Protein AF-A0A1X3D1B8-F1 (afdb_monomer_lite)

Secondary structure (DSSP, 8-state):
---HHHHHHHHHHHHHTT-HHHHHHHHHHHHHHHHHTT-----STHHHHHHHHHHHHHHHHHHHHHHHHHHHHHHHHHHHTT--TTSHHHHTHHHHHHHTT--HHHHHHHHTS-GGGS-HHHHHHHHHHHHHSPPP-TT--EEEEEEGGGHHHHHTTS---EEEEEEEHHHHGGGTT--HHHHHHHHT---TT-HHHHHHHTT--EEEEEEE-BTT-SSTTSEE--B-GGGT------TTB-SBSBB--SSS---B-EEEEEEEEPBPTT-EEEEEETTEEEEEEEEETTTTEEEEPP-

Foldseek 3Di:
DDDLVVLVVQLVVCVVVVVVVSNVVSVVVNVVVVVVVPPDDDDDPVNVVVVVVVVVVVLVVLLVVQLVQQCVVLVVVCVVLVAACPACSNVPVSVLCSVLVHHPVRVLVLLQAAPVRDDLSSLVSLLSSLVSGDDDDQPFKKKDWFAPVCVVCQAVQVDLFDFFKIFTCSQCVSVQQDWLVQVCQAQVQPDDPRSSVVCVVVVFGKTKMWIAGFPPPVPPPQKDQQAPVSSPDPHPDDPLDSNSQHGNHNDSGTTGMMGGDDPGTGGDFQTFMWMHGPSDTDTFWTRDPVVSGTHGDDD

Radius of gyration: 23.68 Å; chains: 1; bounding box: 51×42×75 Å

pLDDT: mean 84.14, std 19.72, range [32.22, 98.62]

Organism: NCBI:txid194197

Structure (mmCIF, N/CA/C/O backbone):
data_AF-A0A1X3D1B8-F1
#
_entry.id   AF-A0A1X3D1B8-F1
#
loop_
_atom_site.group_PDB
_atom_site.id
_atom_site.type_symbol
_atom_site.label_atom_id
_atom_site.label_alt_id
_atom_site.label_comp_id
_atom_site.label_asym_id
_atom_site.label_entity_id
_atom_site.label_seq_id
_atom_site.pdbx_PDB_ins_code
_atom_site.Cartn_x
_atom_site.Cartn_y
_atom_site.Cartn_z
_atom_site.occupancy
_atom_site.B_iso_or_equiv
_atom_site.auth_seq_id
_atom_site.auth_comp_id
_atom_site.auth_asym_id
_atom_site.auth_atom_id
_atom_site.pdbx_PDB_model_num
ATOM 1 N N . MET A 1 1 ? 5.427 5.813 50.050 1.00 37.94 1 MET A N 1
ATOM 2 C CA . MET A 1 1 ? 4.300 5.753 49.098 1.00 37.94 1 MET A CA 1
ATOM 3 C C . MET A 1 1 ? 4.350 7.035 48.289 1.00 37.94 1 MET A C 1
ATOM 5 O O . MET A 1 1 ? 4.126 8.090 48.865 1.00 37.94 1 MET A O 1
ATOM 9 N N . GLY A 1 2 ? 4.802 6.956 47.034 1.00 47.59 2 GLY A N 1
ATOM 10 C CA . GLY A 1 2 ? 4.894 8.119 46.144 1.00 47.59 2 GLY A CA 1
ATOM 11 C C . GLY A 1 2 ? 3.505 8.615 45.748 1.00 47.59 2 GLY A C 1
ATOM 12 O O . GLY A 1 2 ? 2.554 7.834 45.715 1.00 47.59 2 GLY A O 1
ATOM 13 N N . ASN A 1 3 ? 3.379 9.915 45.501 1.00 53.34 3 ASN A N 1
ATOM 14 C CA . ASN A 1 3 ? 2.130 10.541 45.087 1.00 53.34 3 ASN A CA 1
ATOM 15 C C . ASN A 1 3 ? 1.747 10.041 43.680 1.00 53.34 3 ASN A C 1
ATOM 17 O O . ASN A 1 3 ? 2.567 10.089 42.767 1.00 53.34 3 ASN A O 1
ATOM 21 N N . ALA A 1 4 ? 0.504 9.583 43.484 1.00 50.25 4 ALA A N 1
ATOM 22 C CA . ALA A 1 4 ? 0.006 9.077 42.198 1.00 50.25 4 ALA A CA 1
ATOM 23 C C . ALA A 1 4 ? 0.210 10.070 41.036 1.00 50.25 4 ALA A C 1
ATOM 25 O O . ALA A 1 4 ? 0.436 9.661 39.899 1.00 50.25 4 ALA A O 1
ATOM 26 N N . LYS A 1 5 ? 0.205 11.375 41.336 1.00 46.22 5 LYS A N 1
ATOM 27 C CA . LYS A 1 5 ? 0.467 12.438 40.363 1.00 46.22 5 LYS A CA 1
ATOM 28 C C . LYS A 1 5 ? 1.909 12.421 39.835 1.00 46.22 5 LYS A C 1
ATOM 30 O O . LYS A 1 5 ? 2.123 12.585 38.642 1.00 46.22 5 LYS A O 1
ATOM 35 N N . GLU A 1 6 ? 2.881 12.148 40.702 1.00 56.62 6 GLU A N 1
ATOM 36 C CA . GLU A 1 6 ? 4.301 12.067 40.327 1.00 56.62 6 GLU A CA 1
ATOM 37 C C . GLU A 1 6 ? 4.596 10.801 39.507 1.00 56.62 6 GLU A C 1
ATOM 39 O O . GLU A 1 6 ? 5.443 10.821 38.618 1.00 56.62 6 GLU A O 1
ATOM 44 N N . GLY A 1 7 ? 3.882 9.700 39.768 1.00 58.03 7 GLY A N 1
ATOM 45 C CA . GLY A 1 7 ? 3.967 8.481 38.955 1.00 58.03 7 GLY A CA 1
ATOM 46 C C . GLY A 1 7 ? 3.426 8.686 37.539 1.00 58.03 7 GLY A C 1
ATOM 47 O O . GLY A 1 7 ? 4.061 8.276 36.572 1.00 58.03 7 GLY A O 1
ATOM 48 N N . PHE A 1 8 ? 2.298 9.390 37.413 1.00 48.41 8 PHE A N 1
ATOM 49 C CA . PHE A 1 8 ? 1.699 9.721 36.121 1.00 48.41 8 PHE A CA 1
ATOM 50 C C . PHE A 1 8 ? 2.575 10.675 35.295 1.00 48.41 8 PHE A C 1
ATOM 52 O O . PHE A 1 8 ? 2.786 10.440 34.110 1.00 48.41 8 PHE A O 1
ATOM 59 N N . GLU A 1 9 ? 3.156 11.704 35.918 1.00 51.81 9 GLU A N 1
ATOM 60 C CA . GLU A 1 9 ? 4.090 12.618 35.242 1.00 51.81 9 GLU A CA 1
ATOM 61 C C . GLU A 1 9 ? 5.368 11.892 34.775 1.00 51.81 9 GLU A C 1
ATOM 63 O O . GLU A 1 9 ? 5.838 12.124 33.662 1.00 51.81 9 GLU A O 1
ATOM 68 N N . ARG A 1 10 ? 5.900 10.951 35.570 1.00 59.09 10 ARG A N 1
ATOM 69 C CA . ARG A 1 10 ? 7.066 10.126 35.186 1.00 59.09 10 ARG A CA 1
ATOM 70 C C . ARG A 1 10 ? 6.751 9.133 34.070 1.00 59.09 10 ARG A C 1
ATOM 72 O O . ARG A 1 10 ? 7.617 8.885 33.233 1.00 59.09 10 ARG A O 1
ATOM 79 N N . TRP A 1 11 ? 5.536 8.589 34.056 1.00 57.84 11 TRP A N 1
ATOM 80 C CA . TRP A 1 11 ? 5.041 7.737 32.979 1.00 57.84 11 TRP A CA 1
ATOM 81 C C . TRP A 1 11 ? 4.890 8.522 31.673 1.00 57.84 11 TRP A C 1
ATOM 83 O O . TRP A 1 11 ? 5.430 8.110 30.652 1.00 57.84 11 TRP A O 1
ATOM 93 N N . HIS A 1 12 ? 4.252 9.695 31.722 1.00 45.09 12 HIS A N 1
ATOM 94 C CA . HIS A 1 12 ? 4.063 10.559 30.554 1.00 45.09 12 HIS A CA 1
ATOM 95 C C . HIS A 1 12 ? 5.405 10.997 29.950 1.00 45.09 12 HIS A C 1
ATOM 97 O O . HIS A 1 12 ? 5.591 10.939 28.741 1.00 45.09 12 HIS A O 1
ATOM 103 N N . GLN A 1 13 ? 6.386 11.335 30.794 1.00 54.47 13 GLN A N 1
ATOM 104 C CA . GLN A 1 13 ? 7.751 11.637 30.350 1.00 54.47 13 GLN A CA 1
ATOM 105 C C . GLN A 1 13 ? 8.462 10.433 29.718 1.00 54.47 13 GLN A C 1
ATOM 107 O O . GLN A 1 13 ? 9.274 10.612 28.816 1.00 54.47 13 GLN A O 1
ATOM 112 N N . ALA A 1 14 ? 8.196 9.210 30.186 1.00 52.78 14 ALA A N 1
ATOM 113 C CA . ALA A 1 14 ? 8.765 8.004 29.587 1.00 52.78 14 ALA A CA 1
ATOM 114 C C . ALA A 1 14 ? 8.156 7.720 28.204 1.00 52.78 14 ALA A C 1
ATOM 116 O O . ALA A 1 14 ? 8.884 7.345 27.288 1.00 52.78 14 ALA A O 1
ATOM 117 N N . VAL A 1 15 ? 6.853 7.971 28.039 1.00 43.53 15 VAL A N 1
ATOM 118 C CA . VAL A 1 15 ? 6.156 7.885 26.747 1.00 43.53 15 VAL A CA 1
ATOM 119 C C . VAL A 1 15 ? 6.667 8.955 25.775 1.00 43.53 15 VAL A C 1
ATOM 121 O O . VAL A 1 15 ? 7.044 8.619 24.657 1.00 43.53 15 VAL A O 1
ATOM 124 N N . GLU A 1 16 ? 6.781 10.215 26.206 1.00 42.41 16 GLU A N 1
ATOM 125 C CA . GLU A 1 16 ? 7.329 11.312 25.384 1.00 42.41 16 GLU A CA 1
ATOM 126 C C . GLU A 1 16 ? 8.791 11.086 24.975 1.00 42.41 16 GLU A C 1
ATOM 128 O O . GLU A 1 16 ? 9.217 11.527 23.909 1.00 42.41 16 GLU A O 1
ATOM 133 N N . ALA A 1 17 ? 9.562 10.381 25.804 1.00 53.97 17 ALA A N 1
ATOM 134 C CA . ALA A 1 17 ? 10.946 10.024 25.514 1.00 53.97 17 ALA A CA 1
ATOM 135 C C . ALA A 1 17 ? 11.095 8.740 24.673 1.00 53.97 17 ALA A C 1
ATOM 137 O O . ALA A 1 17 ? 12.222 8.370 24.345 1.00 53.97 17 ALA A O 1
ATOM 138 N N . GLY A 1 18 ? 10.000 8.041 24.347 1.00 38.34 18 GLY A N 1
ATOM 139 C CA . GLY A 1 18 ? 10.033 6.764 23.625 1.00 38.34 18 GLY A CA 1
ATOM 140 C C . GLY A 1 18 ? 10.629 5.595 24.424 1.00 38.34 18 GLY A C 1
ATOM 141 O O . GLY A 1 18 ? 10.976 4.565 23.847 1.00 38.34 18 GLY A O 1
ATOM 142 N N . ASP A 1 19 ? 10.757 5.724 25.747 1.00 52.62 19 ASP A N 1
ATOM 143 C CA . ASP A 1 19 ? 11.300 4.686 26.630 1.00 52.62 19 ASP A CA 1
ATOM 144 C C . ASP A 1 19 ? 10.178 3.757 27.119 1.00 52.62 19 ASP A C 1
ATOM 146 O O . ASP A 1 19 ? 9.632 3.882 28.221 1.00 52.62 19 ASP A O 1
ATOM 150 N N . LEU A 1 20 ? 9.818 2.812 26.248 1.00 46.56 20 LEU A N 1
ATOM 151 C CA . LEU A 1 20 ? 8.690 1.897 26.441 1.00 46.56 20 LEU A CA 1
ATOM 152 C C . LEU A 1 20 ? 8.855 0.985 27.668 1.00 46.56 20 LEU A C 1
ATOM 154 O O . LEU A 1 20 ? 7.872 0.688 28.345 1.00 46.56 20 LEU A O 1
ATOM 158 N N . ASN A 1 21 ? 10.082 0.577 28.006 1.00 50.78 21 ASN A N 1
ATOM 159 C CA . ASN A 1 21 ? 10.331 -0.276 29.174 1.00 50.78 21 ASN A CA 1
ATOM 160 C C . ASN A 1 21 ? 10.062 0.483 30.474 1.00 50.78 21 ASN A C 1
ATOM 162 O O . ASN A 1 21 ? 9.402 -0.032 31.380 1.00 50.78 21 ASN A O 1
ATOM 166 N N . ARG A 1 22 ? 10.502 1.742 30.538 1.00 58.09 22 ARG A N 1
ATOM 167 C CA . ARG A 1 22 ? 10.233 2.614 31.678 1.00 58.09 22 ARG A CA 1
ATOM 168 C C . ARG A 1 22 ? 8.753 2.978 31.777 1.00 58.09 22 ARG A C 1
ATOM 170 O O . ARG A 1 22 ? 8.208 2.976 32.876 1.00 58.09 22 ARG A O 1
ATOM 177 N N . ALA A 1 23 ? 8.073 3.211 30.655 1.00 53.75 23 ALA A N 1
ATOM 178 C CA . ALA A 1 23 ? 6.626 3.429 30.649 1.00 53.75 23 ALA A CA 1
ATOM 179 C C . ALA A 1 23 ? 5.861 2.214 31.219 1.00 53.75 23 ALA A C 1
ATOM 181 O O . ALA A 1 23 ? 4.906 2.368 31.980 1.00 53.75 23 ALA A O 1
ATOM 182 N N . VAL A 1 24 ? 6.307 0.990 30.926 1.00 47.44 24 VAL A N 1
ATOM 183 C CA . VAL A 1 24 ? 5.710 -0.229 31.495 1.00 47.44 24 VAL A CA 1
ATOM 184 C C . VAL A 1 24 ? 5.971 -0.346 33.002 1.00 47.44 24 VAL A C 1
ATOM 186 O O . VAL A 1 24 ? 5.074 -0.740 33.748 1.00 47.44 24 VAL A O 1
ATOM 189 N N . GLU A 1 25 ? 7.168 -0.001 33.480 1.00 59.66 25 GLU A N 1
ATOM 190 C CA . GLU A 1 25 ? 7.508 -0.078 34.908 1.00 59.66 25 GLU A CA 1
ATOM 191 C C . GLU A 1 25 ? 6.801 0.981 35.758 1.00 59.66 25 GLU A C 1
ATOM 193 O O . GLU A 1 25 ? 6.223 0.644 36.792 1.00 59.66 25 GLU A O 1
ATOM 198 N N . GLU A 1 26 ? 6.781 2.237 35.313 1.00 61.00 26 GLU A N 1
ATOM 199 C CA . GLU A 1 26 ? 6.149 3.349 36.042 1.00 61.00 26 GLU A CA 1
ATOM 200 C C . GLU A 1 26 ? 4.615 3.221 36.085 1.00 61.00 26 GLU A C 1
ATOM 202 O O . GLU A 1 26 ? 3.965 3.776 36.972 1.00 61.00 26 GLU A O 1
ATOM 207 N N . GLY A 1 27 ? 4.029 2.442 35.168 1.00 52.16 27 GLY A N 1
ATOM 208 C CA . GLY A 1 27 ? 2.598 2.133 35.138 1.00 52.16 27 GLY A CA 1
ATOM 209 C C . GLY A 1 27 ? 2.141 1.058 36.138 1.00 52.16 27 GLY A C 1
ATOM 210 O O . GLY A 1 27 ? 0.952 1.006 36.459 1.00 52.16 27 GLY A O 1
ATOM 211 N N . LYS A 1 28 ? 3.043 0.212 36.667 1.00 48.16 28 LYS A N 1
ATOM 212 C CA . LYS A 1 28 ? 2.691 -0.890 37.595 1.00 48.16 28 LYS A CA 1
ATOM 213 C C . LYS A 1 28 ? 2.196 -0.408 38.975 1.00 48.16 28 LYS A C 1
ATOM 215 O O . LYS A 1 28 ? 1.130 -0.855 39.394 1.00 48.16 28 LYS A O 1
ATOM 220 N N . PRO A 1 29 ? 2.865 0.534 39.675 1.00 48.00 29 PRO A N 1
ATOM 221 C CA . PRO A 1 29 ? 2.445 0.967 41.014 1.00 48.00 29 PRO A CA 1
ATOM 222 C C . PRO A 1 29 ? 1.114 1.733 41.032 1.00 48.00 29 PRO A C 1
ATOM 224 O O . PRO A 1 29 ? 0.397 1.713 42.033 1.00 48.00 29 PRO A O 1
ATOM 227 N N . ALA A 1 30 ? 0.767 2.413 39.934 1.00 45.56 30 ALA A N 1
ATOM 228 C CA . ALA A 1 3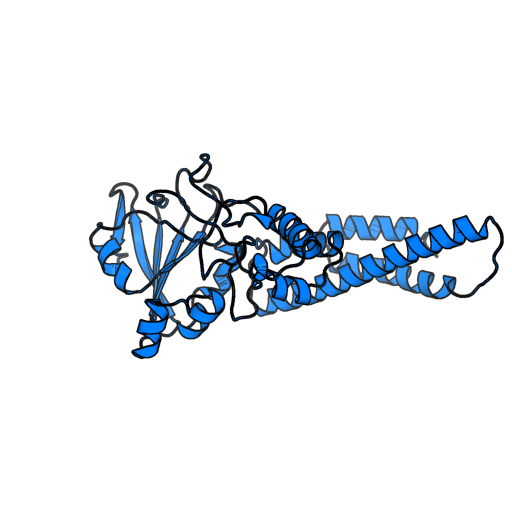0 ? -0.510 3.113 39.796 1.00 45.56 30 ALA A CA 1
ATOM 229 C C . ALA A 1 30 ? -1.701 2.135 39.732 1.00 45.56 30 ALA A C 1
ATOM 231 O O . ALA A 1 30 ? -2.771 2.433 40.267 1.00 45.56 30 ALA A O 1
ATOM 232 N N . ALA A 1 31 ? -1.503 0.950 39.144 1.00 42.44 31 ALA A N 1
ATOM 233 C CA . ALA A 1 31 ? -2.513 -0.104 39.067 1.00 42.44 31 ALA A CA 1
ATOM 234 C C . ALA A 1 31 ? -2.803 -0.743 40.441 1.00 42.44 31 ALA A C 1
ATOM 236 O O . ALA A 1 31 ? -3.966 -0.964 40.785 1.00 42.44 31 ALA A O 1
ATOM 237 N N . ASP A 1 32 ? -1.771 -0.951 41.266 1.00 38.00 32 ASP A N 1
ATOM 238 C CA . ASP A 1 32 ? -1.910 -1.558 42.600 1.00 38.00 32 ASP A CA 1
ATOM 239 C C . ASP A 1 32 ? -2.672 -0.653 43.584 1.00 38.00 32 ASP A C 1
ATOM 241 O O . ASP A 1 32 ? -3.503 -1.116 44.370 1.00 38.00 32 ASP A O 1
ATOM 245 N N . ILE A 1 33 ? -2.445 0.664 43.517 1.00 34.50 33 ILE A N 1
ATOM 246 C CA . ILE A 1 33 ? -3.161 1.650 44.344 1.00 34.50 33 ILE A CA 1
ATOM 247 C C . ILE A 1 33 ? -4.639 1.749 43.920 1.00 34.50 33 ILE A C 1
ATOM 249 O O . ILE A 1 33 ? -5.522 1.914 44.766 1.00 34.50 33 ILE A O 1
ATOM 253 N N . ALA A 1 34 ? -4.932 1.597 42.625 1.00 37.22 34 ALA A N 1
ATOM 254 C CA . ALA A 1 34 ? -6.288 1.655 42.080 1.00 37.22 34 ALA A CA 1
ATOM 255 C C . ALA A 1 34 ? -7.158 0.443 42.466 1.00 37.22 34 ALA A C 1
ATOM 257 O O . ALA A 1 34 ? -8.374 0.598 42.630 1.00 37.22 34 ALA A O 1
ATOM 258 N N . ALA A 1 35 ? -6.552 -0.733 42.664 1.00 33.84 35 ALA A N 1
ATOM 259 C CA . ALA A 1 35 ? -7.239 -1.933 43.144 1.00 33.84 35 ALA A CA 1
ATOM 260 C C . ALA A 1 35 ? -7.733 -1.789 44.598 1.00 33.84 35 ALA A C 1
ATOM 262 O O . ALA A 1 35 ? -8.810 -2.277 44.941 1.00 33.84 35 ALA A O 1
ATOM 263 N N . ALA A 1 36 ? -6.995 -1.062 45.445 1.00 33.50 36 ALA A N 1
ATOM 264 C CA . ALA A 1 36 ? -7.342 -0.865 46.855 1.00 33.50 36 ALA A CA 1
ATOM 265 C C . ALA A 1 36 ? -8.502 0.129 47.084 1.00 33.50 36 ALA A C 1
ATOM 267 O O . ALA A 1 36 ? -9.179 0.063 48.109 1.00 33.50 36 ALA A O 1
ATOM 268 N N . ALA A 1 37 ? -8.761 1.041 46.140 1.00 32.94 37 ALA A N 1
ATOM 269 C CA . ALA A 1 37 ? -9.749 2.115 46.295 1.00 32.94 37 ALA A CA 1
ATOM 270 C C . ALA A 1 37 ? -11.206 1.705 45.979 1.00 32.94 37 ALA A C 1
ATOM 272 O O . ALA A 1 37 ? -12.133 2.448 46.290 1.00 32.94 37 ALA A O 1
ATOM 273 N N . LEU A 1 38 ? -11.430 0.526 45.386 1.00 40.25 38 LEU A N 1
ATOM 274 C CA . LEU A 1 38 ? -12.751 0.046 44.945 1.00 40.25 38 LEU A CA 1
ATOM 275 C C . LEU A 1 38 ? -13.649 -0.508 46.076 1.00 40.25 38 LEU A C 1
ATOM 277 O O . LEU A 1 38 ? -14.788 -0.897 45.824 1.00 40.25 38 LEU A O 1
ATOM 281 N N . GLY A 1 39 ? -13.172 -0.545 47.324 1.00 33.19 39 GLY A N 1
ATOM 282 C CA . GLY A 1 39 ? -13.911 -1.087 48.469 1.00 33.19 39 GLY A CA 1
ATOM 283 C C . GLY A 1 39 ? -14.518 -0.019 49.385 1.00 33.19 39 GLY A C 1
ATOM 284 O O . GLY A 1 39 ? -13.979 0.224 50.460 1.00 33.19 39 GLY A O 1
ATOM 285 N N . GLY A 1 40 ? -15.651 0.593 49.024 1.00 32.22 40 GLY A N 1
ATOM 286 C CA . GLY A 1 40 ? -16.396 1.431 49.979 1.00 32.22 40 GLY A CA 1
ATOM 287 C C . GLY A 1 40 ? -17.592 2.187 49.396 1.00 32.22 40 GLY A C 1
ATOM 288 O O . GLY A 1 40 ? -17.424 3.133 48.637 1.00 32.22 40 GLY A O 1
ATOM 289 N N . ALA A 1 41 ? -18.809 1.792 49.781 1.00 40.25 41 ALA A N 1
ATOM 290 C CA . ALA A 1 41 ? -20.075 2.354 49.299 1.00 40.25 41 ALA A CA 1
ATOM 291 C C . ALA A 1 41 ? -20.680 3.424 50.239 1.00 40.25 41 ALA A C 1
ATOM 293 O O . ALA A 1 41 ? -20.620 3.282 51.459 1.00 40.25 41 ALA A O 1
ATOM 294 N N . GLY A 1 42 ? -21.363 4.434 49.669 1.00 32.38 42 GLY A N 1
ATOM 295 C CA . GLY A 1 42 ? -22.302 5.327 50.378 1.00 32.38 42 GLY A CA 1
ATOM 296 C C . GLY A 1 42 ? -22.732 6.575 49.575 1.00 32.38 42 GLY A C 1
ATOM 297 O O . GLY A 1 42 ? -21.900 7.410 49.241 1.00 32.38 42 GLY A O 1
ATOM 298 N N . LEU A 1 43 ? -24.032 6.722 49.268 1.00 41.16 43 LEU A N 1
ATOM 299 C CA . LEU A 1 43 ? -24.626 7.731 48.358 1.00 41.16 43 LEU A CA 1
ATOM 300 C C . LEU A 1 43 ? -25.505 8.785 49.079 1.00 41.16 43 LEU A C 1
ATOM 302 O O . LEU A 1 43 ? -26.391 8.403 49.835 1.00 41.16 43 LEU A O 1
ATOM 306 N N . ALA A 1 44 ? -25.356 10.082 48.741 1.00 38.94 44 ALA A N 1
ATOM 307 C CA . ALA A 1 44 ? -26.404 11.140 48.734 1.00 38.94 44 ALA A CA 1
ATOM 308 C C . ALA A 1 44 ? -25.854 12.459 48.138 1.00 38.94 44 ALA A C 1
ATOM 310 O O . ALA A 1 44 ? -24.738 12.807 48.495 1.00 38.94 44 ALA A O 1
ATOM 311 N N . LYS A 1 45 ? -26.598 13.171 47.254 1.00 39.97 45 LYS A N 1
ATOM 312 C CA . LYS A 1 45 ? -26.311 14.438 46.491 1.00 39.97 45 LYS A CA 1
ATOM 313 C C . LYS A 1 45 ? -24.853 14.751 46.077 1.00 39.97 45 LYS A C 1
ATOM 315 O O . LYS A 1 45 ? -24.610 14.897 44.884 1.00 39.97 45 LYS A O 1
ATOM 320 N N . GLY A 1 46 ? -23.885 14.747 46.990 1.00 39.34 46 GLY A N 1
ATOM 321 C CA . GLY A 1 46 ? -22.481 14.446 46.673 1.00 39.34 46 GLY A CA 1
ATOM 322 C C . GLY A 1 46 ? -22.299 13.068 46.014 1.00 39.34 46 GLY A C 1
ATOM 323 O O . GLY A 1 46 ? -21.379 12.882 45.238 1.00 39.34 46 GLY A O 1
ATOM 324 N N . GLY A 1 47 ? -23.239 12.139 46.205 1.00 33.12 47 GLY A N 1
ATOM 325 C CA . GLY A 1 47 ? -23.344 10.873 45.476 1.00 33.12 47 GLY A CA 1
ATOM 326 C C . GLY A 1 47 ? -23.563 11.022 43.966 1.00 33.12 47 GLY A C 1
ATOM 327 O O . GLY A 1 47 ? -23.132 10.148 43.232 1.00 33.12 47 GLY A O 1
ATOM 328 N N . ILE A 1 48 ? -24.157 12.126 43.483 1.00 35.78 48 ILE A N 1
ATOM 329 C CA . ILE A 1 48 ? -24.304 12.385 42.037 1.00 35.78 48 ILE A CA 1
ATOM 330 C C . ILE A 1 48 ? -22.969 12.869 41.452 1.00 35.78 48 ILE A C 1
ATOM 332 O O . ILE A 1 48 ? -22.540 12.358 40.420 1.00 35.78 48 ILE A O 1
ATOM 336 N N . SER A 1 49 ? -22.259 13.776 42.135 1.00 44.66 49 SER A N 1
ATOM 337 C CA . SER A 1 49 ? -20.910 14.195 41.725 1.00 44.66 49 SER A CA 1
ATOM 338 C C . SER A 1 49 ? -19.877 13.074 41.877 1.00 44.66 49 SER A C 1
ATOM 340 O O . SER A 1 49 ? -19.024 12.930 41.013 1.00 44.66 49 SER A O 1
ATOM 342 N N . LEU A 1 50 ? -19.984 12.243 42.922 1.00 39.50 50 LEU A N 1
ATOM 343 C CA . LEU A 1 50 ? -19.192 11.021 43.089 1.00 39.50 50 LEU A CA 1
ATOM 344 C C . LEU A 1 50 ? -19.550 9.978 42.029 1.00 39.50 50 LEU A C 1
ATOM 346 O O . LEU A 1 50 ? -18.644 9.378 41.484 1.00 39.50 50 LEU A O 1
ATOM 350 N N . SER A 1 51 ? -20.826 9.786 41.677 1.00 44.78 51 SER A N 1
ATOM 351 C CA . SER A 1 51 ? -21.212 8.851 40.609 1.00 44.78 51 SER A CA 1
ATOM 352 C C . SER A 1 51 ? -20.724 9.296 39.233 1.00 44.78 51 SER A C 1
ATOM 354 O O . SER A 1 51 ? -20.283 8.461 38.455 1.00 44.78 51 SER A O 1
ATOM 356 N N . ARG A 1 52 ? -20.733 10.608 38.952 1.00 47.88 52 ARG A N 1
ATOM 357 C CA . ARG A 1 52 ? -20.165 11.169 37.722 1.00 47.88 52 ARG A CA 1
ATOM 358 C C . ARG A 1 52 ? -18.647 11.009 37.706 1.00 47.88 52 ARG A C 1
ATOM 360 O O . ARG A 1 52 ? -18.120 10.516 36.723 1.00 47.88 52 ARG A O 1
ATOM 367 N N . LYS A 1 53 ? -17.975 11.326 38.814 1.00 52.72 53 LYS A N 1
ATOM 368 C CA . LYS A 1 53 ? -16.528 11.137 38.958 1.00 52.72 53 LYS A CA 1
ATOM 369 C C . LYS A 1 53 ? -16.121 9.663 38.843 1.00 52.72 53 LYS A C 1
ATOM 371 O O . LYS A 1 53 ? -15.172 9.354 38.145 1.00 52.72 53 LYS A O 1
ATOM 376 N N . MET A 1 54 ? -16.866 8.744 39.459 1.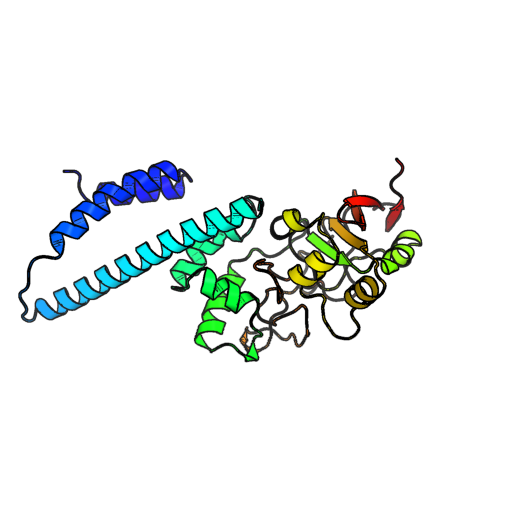00 53.66 54 MET A N 1
ATOM 377 C CA . MET A 1 54 ? -16.636 7.301 39.324 1.00 53.66 54 MET A CA 1
ATOM 378 C C . MET A 1 54 ? -16.889 6.810 37.894 1.00 53.66 54 MET A C 1
ATOM 380 O O . MET A 1 54 ? -16.182 5.925 37.429 1.00 53.66 54 MET A O 1
ATOM 384 N N . ALA A 1 55 ? -17.878 7.369 37.191 1.00 51.06 55 ALA A N 1
ATOM 385 C CA . ALA A 1 55 ? -18.123 7.051 35.786 1.00 51.06 55 ALA A CA 1
ATOM 386 C C . ALA A 1 55 ? -17.005 7.585 34.872 1.00 51.06 55 ALA A C 1
ATOM 388 O O . ALA A 1 55 ? -16.580 6.876 33.966 1.00 51.06 55 ALA A O 1
ATOM 389 N N . GLU A 1 56 ? -16.504 8.795 35.131 1.00 59.84 56 GLU A N 1
ATOM 390 C CA . GLU A 1 56 ? -15.347 9.379 34.440 1.00 59.84 56 GLU A CA 1
ATOM 391 C C . GLU A 1 56 ? -14.081 8.544 34.689 1.00 59.84 56 GLU A C 1
ATOM 393 O O . GLU A 1 56 ? -13.432 8.129 33.735 1.00 59.84 56 GLU A O 1
ATOM 398 N N . GLU A 1 57 ? -13.793 8.184 35.943 1.00 64.75 57 GLU A N 1
ATOM 399 C CA . GLU A 1 57 ? -12.663 7.319 36.309 1.00 64.75 57 GLU A CA 1
ATOM 400 C C . GLU A 1 57 ? -12.780 5.913 35.693 1.00 64.75 57 GLU A C 1
ATOM 402 O O . GLU A 1 57 ? -11.784 5.340 35.253 1.00 64.75 57 GLU A O 1
ATOM 407 N N . ALA A 1 58 ? -13.984 5.335 35.634 1.00 65.06 58 ALA A N 1
ATOM 408 C CA . ALA A 1 58 ? -14.210 4.046 34.982 1.00 65.06 58 ALA A CA 1
ATOM 409 C C . ALA A 1 58 ? -14.012 4.129 33.459 1.00 65.06 58 ALA A C 1
ATOM 411 O O . ALA A 1 58 ? -13.425 3.221 32.871 1.00 65.06 58 ALA A O 1
ATOM 412 N N . ALA A 1 59 ? -14.451 5.220 32.825 1.00 65.81 59 ALA A N 1
ATOM 413 C CA . ALA A 1 59 ? -14.227 5.460 31.403 1.00 65.81 59 ALA A CA 1
ATOM 414 C C . ALA A 1 59 ? -12.738 5.678 31.087 1.00 65.81 59 ALA A C 1
ATOM 416 O O . ALA A 1 59 ? -12.236 5.144 30.100 1.00 65.81 59 ALA A O 1
ATOM 417 N N . GLU A 1 60 ? -12.009 6.404 31.938 1.00 71.31 60 GLU A N 1
ATOM 418 C CA . GLU A 1 60 ? -10.554 6.559 31.822 1.00 71.31 60 GLU A CA 1
ATOM 419 C C . GLU A 1 60 ? -9.824 5.221 31.980 1.00 71.31 60 GLU A C 1
ATOM 421 O O . GLU A 1 60 ? -8.926 4.921 31.193 1.00 71.31 60 GLU A O 1
ATOM 426 N N . ARG A 1 61 ? -10.240 4.374 32.932 1.00 70.94 61 ARG A N 1
ATOM 427 C CA . ARG A 1 61 ? -9.689 3.017 33.094 1.00 70.94 61 ARG A CA 1
ATOM 428 C C . ARG A 1 61 ? -9.926 2.152 31.862 1.00 70.94 61 ARG A C 1
ATOM 430 O O . ARG A 1 61 ? -8.978 1.552 31.368 1.00 70.94 61 ARG A O 1
ATOM 437 N N . ALA A 1 62 ? -11.149 2.137 31.335 1.00 70.94 62 ALA A N 1
ATOM 438 C CA . ALA A 1 62 ? -11.481 1.371 30.135 1.00 70.94 62 ALA A CA 1
ATOM 439 C C . ALA A 1 62 ? -10.670 1.835 28.908 1.00 70.94 62 ALA A C 1
ATOM 441 O O . ALA A 1 62 ? -10.185 1.011 28.131 1.00 70.94 62 ALA A O 1
ATOM 442 N N . ARG A 1 63 ? -10.452 3.150 28.762 1.00 71.62 63 ARG A N 1
ATOM 443 C CA . ARG A 1 63 ? -9.584 3.709 27.712 1.00 71.62 63 ARG A CA 1
ATOM 444 C C . ARG A 1 63 ? -8.122 3.315 27.900 1.00 71.62 63 ARG A C 1
ATOM 446 O O . ARG A 1 63 ? -7.474 2.942 26.930 1.00 71.62 63 ARG A O 1
ATOM 453 N N . ALA A 1 64 ? -7.607 3.359 29.127 1.00 74.69 64 ALA A N 1
ATOM 454 C CA . ALA A 1 64 ? -6.232 2.960 29.423 1.00 74.69 64 ALA A CA 1
ATOM 455 C C . ALA A 1 64 ? -5.996 1.456 29.195 1.00 74.69 64 ALA A C 1
ATOM 457 O O . ALA A 1 64 ? -4.934 1.058 28.717 1.00 74.69 64 ALA A O 1
ATOM 458 N N . GLU A 1 65 ? -6.982 0.615 29.512 1.00 79.62 65 GLU A N 1
ATOM 459 C CA . GLU A 1 65 ? -6.952 -0.819 29.210 1.00 79.62 65 GLU A CA 1
ATOM 460 C C . GLU A 1 65 ? -6.986 -1.077 27.702 1.00 79.62 65 GLU A C 1
ATOM 462 O O . GLU A 1 65 ? -6.159 -1.839 27.205 1.00 79.62 65 GLU A O 1
ATOM 467 N N . THR A 1 66 ? -7.857 -0.375 26.972 1.00 76.38 66 THR A N 1
ATOM 468 C CA . THR A 1 66 ? -7.917 -0.424 25.502 1.00 76.38 66 THR A CA 1
ATOM 469 C C . THR A 1 66 ? -6.590 -0.005 24.871 1.00 76.38 66 THR A C 1
ATOM 471 O O . THR A 1 66 ? -6.063 -0.727 24.029 1.00 76.38 66 THR A O 1
ATOM 474 N N . TYR A 1 67 ? -5.998 1.105 25.323 1.00 78.06 67 TYR A N 1
ATOM 475 C CA . TYR A 1 67 ? -4.686 1.563 24.855 1.00 78.06 67 TYR A CA 1
ATOM 476 C C . TYR A 1 67 ? -3.606 0.505 25.078 1.00 78.06 67 TYR A C 1
ATOM 478 O O . TYR A 1 67 ? -2.839 0.203 24.168 1.00 78.06 67 TYR A O 1
ATOM 486 N N . ARG A 1 68 ? -3.566 -0.104 26.272 1.00 77.50 68 ARG A N 1
ATOM 487 C CA . ARG A 1 68 ? -2.586 -1.148 26.597 1.00 77.50 68 ARG A CA 1
ATOM 488 C C . ARG A 1 68 ? -2.755 -2.387 25.716 1.00 77.50 68 ARG A C 1
ATOM 490 O O . ARG A 1 68 ? -1.749 -2.892 25.230 1.00 77.50 68 ARG A O 1
ATOM 497 N N . SER A 1 69 ? -3.990 -2.857 25.525 1.00 85.88 69 SER A N 1
ATOM 498 C CA . SER A 1 69 ? -4.274 -4.011 24.662 1.00 85.88 69 SER A CA 1
ATOM 499 C C . SER A 1 69 ? -3.841 -3.725 23.228 1.00 85.88 69 SER A C 1
ATOM 501 O O . SER A 1 69 ? -3.024 -4.451 22.677 1.00 85.88 69 SER A O 1
ATOM 503 N N . ASN A 1 70 ? -4.277 -2.590 22.672 1.00 87.69 70 ASN A N 1
ATOM 504 C CA . ASN A 1 70 ? -3.921 -2.184 21.317 1.00 87.69 70 ASN A CA 1
ATOM 505 C C . ASN A 1 70 ? -2.405 -2.038 21.132 1.00 87.69 70 ASN A C 1
ATOM 507 O O . ASN A 1 70 ? -1.877 -2.477 20.117 1.00 87.69 70 ASN A O 1
ATOM 511 N N . LEU A 1 71 ? -1.686 -1.449 22.094 1.00 84.94 71 LEU A N 1
ATOM 512 C CA . LEU A 1 71 ? -0.224 -1.346 22.032 1.00 84.94 71 LEU A CA 1
ATOM 513 C C . LEU A 1 71 ? 0.456 -2.715 21.977 1.00 84.94 71 LEU A C 1
ATOM 515 O O . LEU A 1 71 ? 1.432 -2.883 21.244 1.00 84.94 71 LEU A O 1
ATOM 519 N N . GLN A 1 72 ? -0.034 -3.672 22.766 1.00 88.19 72 GLN A N 1
ATOM 520 C CA . GLN A 1 72 ? 0.494 -5.027 22.757 1.00 88.19 72 GLN A CA 1
ATOM 521 C C . GLN A 1 72 ? 0.232 -5.696 21.405 1.00 88.19 72 GLN A C 1
ATOM 523 O O . GLN A 1 72 ? 1.185 -6.146 20.771 1.00 88.19 72 GLN A O 1
ATOM 528 N N . ASP A 1 73 ? -1.018 -5.683 20.942 1.00 91.25 73 ASP A N 1
ATOM 529 C CA . ASP A 1 73 ? -1.429 -6.352 19.706 1.00 91.25 73 ASP A CA 1
ATOM 530 C C . ASP A 1 73 ? -0.732 -5.747 18.477 1.00 91.25 73 ASP A C 1
ATOM 532 O O . ASP A 1 73 ? -0.202 -6.473 17.638 1.00 91.25 73 ASP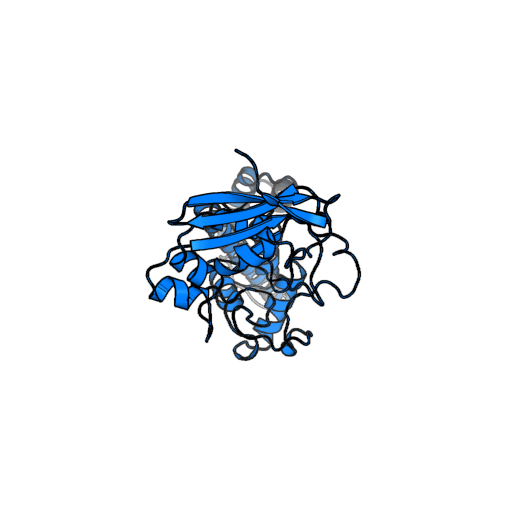 A O 1
ATOM 536 N N . ILE A 1 74 ? -0.646 -4.412 18.397 1.00 90.50 74 ILE A N 1
ATOM 537 C CA . ILE A 1 74 ? 0.090 -3.700 17.340 1.00 90.50 74 ILE A CA 1
ATOM 538 C C . ILE A 1 74 ? 1.579 -4.043 17.396 1.00 90.50 74 ILE A C 1
ATOM 540 O O . ILE A 1 74 ? 2.204 -4.273 16.360 1.00 90.50 74 ILE A O 1
ATOM 544 N N . GLY A 1 75 ? 2.163 -4.064 18.596 1.00 86.12 75 GLY A N 1
ATOM 545 C CA . GLY A 1 75 ? 3.577 -4.361 18.785 1.00 86.12 75 GLY A CA 1
ATOM 546 C C . GLY A 1 75 ? 3.937 -5.796 18.401 1.00 86.12 75 GLY A C 1
ATOM 547 O O . GLY A 1 75 ? 4.991 -6.018 17.813 1.00 86.12 75 GLY A O 1
ATOM 548 N N . GLU A 1 76 ? 3.091 -6.770 18.735 1.00 89.88 76 GLU A N 1
ATOM 549 C CA . GLU A 1 76 ? 3.247 -8.169 18.324 1.00 89.88 76 GLU A CA 1
ATOM 550 C C . GLU A 1 76 ? 3.065 -8.315 16.812 1.00 89.88 76 GLU A C 1
ATOM 552 O O . GLU A 1 76 ? 3.978 -8.782 16.133 1.00 89.88 76 GLU A O 1
ATOM 557 N N . TRP A 1 77 ? 1.957 -7.801 16.274 1.00 93.19 77 TRP A N 1
ATOM 558 C CA . TRP A 1 77 ? 1.652 -7.857 14.847 1.00 93.19 77 TRP A CA 1
ATOM 559 C C . TRP A 1 77 ? 2.749 -7.217 13.990 1.00 93.19 77 TRP A C 1
ATOM 561 O O . TRP A 1 77 ? 3.269 -7.841 13.068 1.00 93.19 77 TRP A O 1
ATOM 571 N N . GLY A 1 78 ? 3.167 -5.992 14.311 1.00 90.12 78 GLY A N 1
ATOM 572 C CA . GLY A 1 78 ? 4.186 -5.289 13.536 1.00 90.12 78 GLY A CA 1
ATOM 573 C C . GLY A 1 78 ? 5.553 -5.984 13.571 1.00 90.12 78 GLY A C 1
ATOM 574 O O . GLY A 1 78 ? 6.274 -5.964 12.569 1.00 90.12 78 GLY A O 1
ATOM 575 N N . ARG A 1 79 ? 5.924 -6.610 14.701 1.00 88.88 79 ARG A N 1
ATOM 576 C CA . ARG A 1 79 ? 7.176 -7.378 14.814 1.00 88.88 79 ARG A CA 1
ATOM 577 C C . ARG A 1 79 ? 7.131 -8.638 13.965 1.00 88.88 79 ARG A C 1
ATOM 579 O O . ARG A 1 79 ? 8.093 -8.896 13.248 1.00 88.88 79 ARG A O 1
ATOM 586 N N . ASP A 1 80 ? 6.022 -9.371 14.006 1.00 91.38 80 ASP A N 1
ATOM 587 C CA . ASP A 1 80 ? 5.827 -10.584 13.207 1.00 91.38 80 ASP A CA 1
ATOM 588 C C . ASP A 1 80 ? 5.909 -10.290 11.703 1.00 91.38 80 ASP A C 1
ATOM 590 O O . ASP A 1 80 ? 6.436 -11.090 10.929 1.00 91.38 80 ASP A O 1
ATOM 594 N N . LYS A 1 81 ? 5.446 -9.106 11.292 1.00 90.56 81 LYS A N 1
ATOM 595 C CA . LYS A 1 81 ? 5.527 -8.621 9.910 1.00 90.56 81 LYS A CA 1
ATOM 596 C C . LYS A 1 81 ? 6.884 -8.034 9.530 1.00 90.56 81 LYS A C 1
ATOM 598 O O . LYS A 1 81 ? 7.099 -7.785 8.351 1.00 90.56 81 LYS A O 1
ATOM 603 N N . ASN A 1 82 ? 7.798 -7.812 10.477 1.00 89.62 82 ASN A N 1
ATOM 604 C CA . ASN A 1 82 ? 9.034 -7.052 10.256 1.00 89.62 82 ASN A CA 1
ATOM 605 C C . ASN A 1 82 ? 8.763 -5.663 9.635 1.00 89.62 82 ASN A C 1
ATOM 607 O O . ASN A 1 82 ? 9.416 -5.241 8.678 1.00 89.62 82 ASN A O 1
ATOM 611 N N . LEU A 1 83 ? 7.749 -4.975 10.162 1.00 89.50 83 LEU A N 1
ATOM 612 C CA . LEU A 1 83 ? 7.310 -3.677 9.666 1.00 89.50 83 LEU A CA 1
ATOM 613 C C . LEU A 1 83 ? 8.348 -2.584 9.964 1.00 89.50 83 LEU A C 1
ATOM 615 O O . LEU A 1 83 ? 9.001 -2.601 11.012 1.00 89.50 83 LEU A O 1
ATOM 619 N N . ALA A 1 84 ? 8.478 -1.607 9.066 1.00 87.62 84 ALA A N 1
ATOM 620 C CA . ALA A 1 84 ? 9.397 -0.491 9.256 1.00 87.62 84 ALA A CA 1
ATOM 621 C C . ALA A 1 84 ? 8.951 0.404 10.434 1.00 87.62 84 ALA A C 1
ATOM 623 O O . ALA A 1 84 ? 7.753 0.682 10.553 1.00 87.62 84 ALA A O 1
ATOM 624 N N . PRO A 1 85 ? 9.872 0.910 11.279 1.00 87.69 85 PRO A N 1
ATOM 625 C CA . PRO A 1 85 ? 9.547 1.848 12.360 1.00 87.69 85 PRO A CA 1
ATOM 626 C C . PRO A 1 85 ? 8.805 3.112 11.896 1.00 87.69 85 PRO A C 1
ATOM 628 O O . PRO A 1 85 ? 8.064 3.719 12.667 1.00 87.69 85 PRO A O 1
ATOM 631 N N . GLU A 1 86 ? 8.994 3.514 10.641 1.00 86.56 86 GLU A N 1
ATOM 632 C CA . GLU A 1 86 ? 8.363 4.671 10.003 1.00 86.56 86 GLU A CA 1
ATOM 633 C C . GLU A 1 86 ? 6.921 4.400 9.539 1.00 86.56 86 GLU A C 1
ATOM 635 O O . GLU A 1 86 ? 6.216 5.329 9.128 1.00 86.56 86 GLU A O 1
ATOM 640 N N . SER A 1 87 ? 6.456 3.146 9.596 1.00 89.50 87 SER A N 1
ATOM 641 C CA . SER A 1 87 ? 5.080 2.805 9.237 1.00 89.50 87 SER A CA 1
ATOM 642 C C . SER A 1 87 ? 4.078 3.543 10.124 1.00 89.50 87 SER A C 1
ATOM 644 O O . SER A 1 87 ? 4.281 3.719 11.331 1.00 89.50 87 SER A O 1
ATOM 646 N N . PHE A 1 88 ? 2.942 3.940 9.540 1.00 90.00 88 PHE A N 1
ATOM 647 C CA . PHE A 1 88 ? 1.894 4.630 10.302 1.00 90.00 88 PHE A CA 1
ATOM 648 C C . PHE A 1 88 ? 1.362 3.768 11.459 1.00 90.00 88 PHE A C 1
ATOM 650 O O . PHE A 1 88 ? 0.910 4.311 12.471 1.00 90.00 88 PHE A O 1
ATOM 657 N N . VAL A 1 89 ? 1.437 2.439 11.315 1.00 90.44 89 VAL A N 1
ATOM 658 C CA . VAL A 1 89 ? 0.991 1.477 12.324 1.00 90.44 89 VAL A CA 1
ATOM 659 C C . VAL A 1 89 ? 1.734 1.690 13.640 1.00 90.44 89 VAL A C 1
ATOM 661 O O . VAL A 1 89 ? 1.104 1.688 14.689 1.00 90.44 89 VAL A O 1
ATOM 664 N N . TYR A 1 90 ? 3.042 1.951 13.610 1.00 84.19 90 TYR A N 1
ATOM 665 C CA . TYR A 1 90 ? 3.786 2.268 14.831 1.00 84.19 90 TYR A CA 1
ATOM 666 C C . TYR A 1 90 ? 3.649 3.730 15.245 1.00 84.19 90 TYR A C 1
ATOM 668 O O . TYR A 1 90 ? 3.577 4.028 16.433 1.00 84.19 90 TYR A O 1
ATOM 676 N N . GLN A 1 91 ? 3.613 4.645 14.276 1.00 84.06 91 GLN A N 1
ATOM 677 C CA . GLN A 1 91 ? 3.720 6.080 14.546 1.00 84.06 91 GLN A CA 1
ATOM 678 C C . GLN A 1 91 ? 2.420 6.722 15.049 1.00 84.06 91 GLN A C 1
ATOM 680 O O . GLN A 1 91 ? 2.473 7.730 15.750 1.00 84.06 91 GLN A O 1
ATOM 685 N N . LYS A 1 92 ? 1.254 6.214 14.626 1.00 88.88 92 LYS A N 1
ATOM 686 C CA . LYS A 1 92 ? -0.040 6.904 14.800 1.00 88.88 92 LYS A CA 1
ATOM 687 C C . LYS A 1 92 ? -1.172 6.003 15.264 1.00 88.88 92 LYS A C 1
ATOM 689 O O . LYS A 1 92 ? -2.082 6.479 15.946 1.00 88.88 92 LYS A O 1
ATOM 694 N N . LEU A 1 93 ? -1.153 4.725 14.892 1.00 91.75 93 LEU A N 1
ATOM 695 C CA . LEU A 1 93 ? -2.308 3.856 15.097 1.00 91.75 93 LEU A CA 1
ATOM 696 C C . LEU A 1 93 ? -2.686 3.649 16.579 1.00 91.75 93 LEU A C 1
ATOM 698 O O . LEU A 1 93 ? -3.876 3.769 16.863 1.00 91.75 93 LEU A O 1
ATOM 702 N N . PRO A 1 94 ? -1.764 3.426 17.542 1.00 86.88 94 PRO A N 1
ATOM 703 C CA . PRO A 1 94 ? -2.149 3.201 18.941 1.00 86.88 94 PRO A CA 1
ATOM 704 C C . PRO A 1 94 ? -2.957 4.357 19.547 1.00 86.88 94 PRO A C 1
ATOM 706 O O . PRO A 1 94 ? -4.000 4.144 20.177 1.00 86.88 94 PRO A O 1
ATOM 709 N N . ASP A 1 95 ? -2.504 5.588 19.300 1.00 86.38 95 ASP A N 1
ATOM 710 C CA . ASP A 1 95 ? -3.164 6.807 19.769 1.00 86.38 95 ASP A CA 1
ATOM 711 C C . ASP A 1 95 ? -4.498 7.021 19.046 1.00 86.38 95 ASP A C 1
ATOM 713 O O . ASP A 1 95 ? -5.504 7.354 19.676 1.00 86.38 95 ASP A O 1
ATOM 717 N N . SER A 1 96 ? -4.529 6.762 17.734 1.00 92.38 96 SER A N 1
ATOM 718 C CA . SER A 1 96 ? -5.737 6.886 16.912 1.00 92.38 96 SER A CA 1
ATOM 719 C C . SER A 1 96 ? -6.829 5.928 17.385 1.00 92.38 96 SER A C 1
ATOM 721 O O . SER A 1 96 ? -7.950 6.350 17.656 1.00 92.38 96 SER A O 1
ATOM 723 N N . LEU A 1 97 ? -6.498 4.648 17.571 1.00 91.56 97 LEU A N 1
ATOM 724 C CA . LEU A 1 97 ? -7.444 3.641 18.052 1.00 91.56 97 LEU A CA 1
ATOM 725 C C . LEU A 1 97 ? -7.983 3.971 19.439 1.00 91.56 97 LEU A C 1
ATOM 727 O O . LEU A 1 97 ? -9.164 3.790 19.716 1.00 91.56 97 LEU A O 1
ATOM 731 N N . THR A 1 98 ? -7.136 4.508 20.308 1.00 86.44 98 THR A N 1
ATOM 732 C CA . THR A 1 98 ? -7.538 4.853 21.675 1.00 86.44 98 THR A CA 1
ATOM 733 C C . THR A 1 98 ? -8.428 6.079 21.719 1.00 86.44 98 THR A C 1
ATOM 735 O O . THR A 1 98 ? -9.405 6.099 22.469 1.00 86.44 98 THR A O 1
ATOM 738 N N . ARG A 1 99 ? -8.149 7.079 20.876 1.00 87.25 99 ARG A N 1
ATOM 739 C CA . ARG A 1 99 ? -9.038 8.228 20.686 1.00 87.25 99 ARG A CA 1
ATOM 740 C C . ARG A 1 99 ? -10.412 7.789 20.183 1.00 87.25 99 ARG A C 1
ATOM 742 O O . ARG A 1 99 ? -11.420 8.297 20.668 1.00 87.25 99 ARG A O 1
ATOM 749 N N . GLU A 1 100 ? -10.445 6.841 19.251 1.00 90.94 100 GLU A N 1
ATOM 750 C CA . GLU A 1 100 ? -11.684 6.321 18.670 1.00 90.94 100 GLU A CA 1
ATOM 751 C C . GLU A 1 100 ? -12.356 5.224 19.510 1.00 90.94 100 GLU A C 1
ATOM 753 O O . GLU A 1 100 ? -13.442 4.773 19.149 1.00 90.94 100 GLU A O 1
ATOM 758 N N . ASN A 1 101 ? -11.747 4.820 20.635 1.00 87.44 101 ASN A N 1
ATOM 759 C CA . ASN A 1 101 ? -12.184 3.695 21.466 1.00 87.44 101 ASN A CA 1
ATOM 760 C C . ASN A 1 101 ? -12.418 2.412 20.640 1.00 87.44 101 ASN A C 1
ATOM 762 O O . ASN A 1 101 ? -13.417 1.717 20.815 1.00 87.44 101 ASN A O 1
ATOM 766 N N . LEU A 1 102 ? -11.498 2.135 19.716 1.00 91.31 102 LEU A N 1
ATOM 767 C CA . LEU A 1 102 ? -11.570 1.055 18.741 1.00 91.31 102 LEU A CA 1
ATOM 768 C C . LEU A 1 102 ? -10.512 -0.008 19.060 1.00 91.31 102 LEU A C 1
ATOM 770 O O . LEU A 1 102 ? -9.358 0.321 19.338 1.00 91.31 102 LEU A O 1
ATOM 774 N N . GLN A 1 103 ? -10.889 -1.285 19.030 1.00 94.31 103 GLN A N 1
ATOM 775 C CA . GLN A 1 103 ? -9.934 -2.385 19.211 1.00 94.31 103 GLN A CA 1
ATOM 776 C C . GLN A 1 103 ? -9.165 -2.646 17.911 1.00 94.31 103 GLN A C 1
ATOM 778 O O . GLN A 1 103 ? -9.720 -2.510 16.820 1.00 94.31 103 GLN A O 1
ATOM 783 N N . PHE A 1 104 ? -7.903 -3.064 18.006 1.00 95.75 104 PHE A N 1
ATOM 784 C CA . PHE A 1 104 ? -7.046 -3.293 16.838 1.00 95.75 104 PHE A CA 1
ATOM 785 C C . PHE A 1 104 ? -7.620 -4.323 15.851 1.00 95.75 104 PHE A C 1
ATOM 787 O O . PHE A 1 104 ? -7.614 -4.091 14.642 1.00 95.75 104 PHE A O 1
ATOM 794 N N . GLU A 1 105 ? -8.190 -5.424 16.344 1.00 94.38 105 GLU A N 1
ATOM 795 C CA . GLU A 1 105 ? -8.849 -6.420 15.486 1.00 94.38 105 GLU A CA 1
ATOM 796 C C . GLU A 1 105 ? -10.101 -5.873 14.792 1.00 94.38 105 GLU A C 1
ATOM 798 O O . GLU A 1 105 ? -10.355 -6.172 13.624 1.00 94.38 105 GLU A O 1
ATOM 803 N N . GLU A 1 106 ? -10.872 -5.030 15.479 1.00 96.31 106 GLU A N 1
ATOM 804 C CA . GLU A 1 106 ? -12.026 -4.366 14.875 1.00 96.31 106 GLU A CA 1
ATOM 805 C C . GLU A 1 106 ? -11.576 -3.408 13.768 1.00 96.31 106 GLU A C 1
ATOM 807 O O . GLU A 1 106 ? -12.104 -3.457 12.658 1.00 96.31 106 GLU A O 1
ATOM 812 N N . PHE A 1 107 ? -10.530 -2.619 14.020 1.00 97.62 107 PHE A N 1
ATOM 813 C CA . PHE A 1 107 ? -9.919 -1.759 13.014 1.00 97.62 107 PHE A CA 1
ATOM 814 C C . PHE A 1 107 ? -9.457 -2.541 11.778 1.00 97.62 107 PHE A C 1
ATOM 816 O O . PHE A 1 107 ? -9.809 -2.167 10.662 1.00 97.62 107 PHE A O 1
ATOM 823 N N . LYS A 1 108 ? -8.744 -3.662 11.948 1.00 96.44 108 LYS A N 1
ATOM 824 C CA . LYS A 1 108 ? -8.316 -4.517 10.825 1.00 96.44 108 LYS A CA 1
ATOM 825 C C . LYS A 1 108 ? -9.478 -5.073 10.003 1.00 96.44 108 LYS A C 1
ATOM 827 O O . LYS A 1 108 ? -9.309 -5.348 8.815 1.00 96.44 108 LYS A O 1
ATOM 832 N N . ASN A 1 109 ? -10.638 -5.291 10.614 1.00 96.69 109 ASN A N 1
ATOM 833 C CA . ASN A 1 109 ? -11.839 -5.694 9.886 1.00 96.69 109 ASN A CA 1
ATOM 834 C C . ASN A 1 109 ? -12.457 -4.506 9.143 1.00 96.69 109 ASN A C 1
ATOM 836 O O . ASN A 1 109 ? -12.902 -4.652 8.005 1.00 96.69 109 ASN A O 1
ATOM 840 N N . LEU A 1 110 ? -12.434 -3.315 9.737 1.00 97.81 110 LEU A N 1
ATOM 841 C CA . LEU A 1 110 ? -12.940 -2.108 9.095 1.00 97.81 110 LEU A CA 1
ATOM 842 C C . LEU A 1 110 ? -12.086 -1.688 7.897 1.00 97.81 110 LEU A C 1
ATOM 844 O O . LEU A 1 110 ? -12.658 -1.317 6.878 1.00 97.81 110 LEU A O 1
ATOM 848 N N . THR A 1 111 ? -1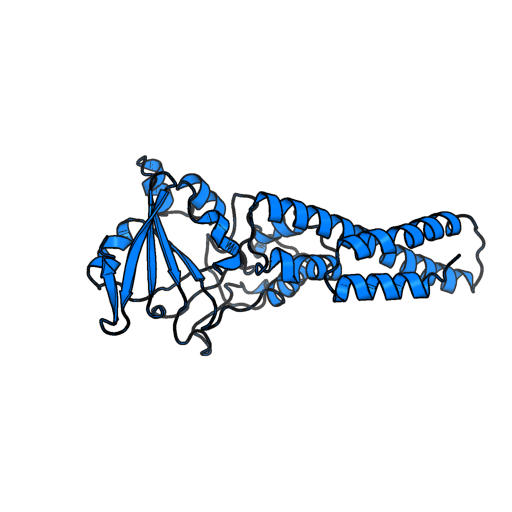0.756 -1.817 7.948 1.00 97.06 111 THR A N 1
ATOM 849 C CA . THR A 1 111 ? -9.880 -1.462 6.811 1.00 97.06 111 THR A CA 1
ATOM 850 C C . THR A 1 111 ? -10.254 -2.206 5.531 1.00 97.06 111 THR A C 1
ATOM 852 O O . THR A 1 111 ? -10.188 -1.619 4.457 1.00 97.06 111 THR A O 1
ATOM 855 N N . ARG A 1 112 ? -10.725 -3.456 5.640 1.00 95.62 112 ARG A N 1
ATOM 856 C CA . ARG A 1 112 ? -11.164 -4.293 4.508 1.00 95.62 112 ARG A CA 1
ATOM 857 C C . ARG A 1 112 ? -12.673 -4.271 4.239 1.00 95.62 112 ARG A C 1
ATOM 859 O O . ARG A 1 112 ? -13.136 -4.953 3.328 1.00 95.62 112 ARG A O 1
ATOM 866 N N . THR A 1 113 ? -13.442 -3.523 5.026 1.00 96.44 113 THR A N 1
ATOM 867 C CA . THR A 1 113 ? -14.891 -3.376 4.844 1.00 96.44 113 THR A CA 1
ATOM 868 C C . THR A 1 113 ? -15.168 -2.281 3.820 1.00 96.44 113 THR A C 1
ATOM 870 O O . THR A 1 113 ? -14.603 -1.190 3.907 1.00 96.44 113 THR A O 1
ATOM 873 N N . HIS A 1 114 ? -16.037 -2.553 2.844 1.00 96.62 114 HIS A N 1
ATOM 874 C CA . HIS A 1 114 ? -16.444 -1.532 1.884 1.00 96.62 114 HIS A CA 1
ATOM 875 C C . HIS A 1 114 ? -17.243 -0.427 2.588 1.00 96.62 114 HIS A C 1
ATOM 877 O O . HIS A 1 114 ? -18.020 -0.698 3.503 1.00 96.62 114 HIS A O 1
ATOM 883 N N . MET A 1 115 ? -17.083 0.821 2.144 1.00 96.44 115 MET A N 1
ATOM 884 C CA . MET A 1 115 ? -17.762 1.991 2.708 1.00 96.44 115 MET A CA 1
ATOM 885 C C . MET A 1 115 ? -19.264 1.774 2.944 1.00 96.44 115 MET A C 1
ATOM 887 O O . MET A 1 115 ? -19.782 2.213 3.966 1.00 96.44 115 MET A O 1
ATOM 891 N N . ASP A 1 116 ? -19.978 1.146 2.009 1.00 95.69 116 ASP A N 1
ATOM 892 C CA . ASP A 1 116 ? -21.438 0.964 2.097 1.00 95.69 116 ASP A CA 1
ATOM 893 C C . ASP A 1 116 ? -21.871 -0.011 3.203 1.00 95.69 116 ASP A C 1
ATOM 895 O O . ASP A 1 116 ? -22.994 0.086 3.694 1.00 95.69 116 ASP A O 1
ATOM 899 N N . ASP A 1 117 ? -20.964 -0.874 3.661 1.00 97.25 117 ASP A N 1
ATOM 900 C CA . ASP A 1 117 ? -21.230 -1.883 4.689 1.00 97.25 117 ASP A CA 1
ATOM 901 C C . ASP A 1 117 ? -20.901 -1.388 6.111 1.00 97.25 117 ASP A C 1
ATOM 903 O O . ASP A 1 117 ? -21.078 -2.114 7.088 1.00 97.25 117 ASP A O 1
ATOM 907 N N . MET A 1 118 ? -20.440 -0.139 6.250 1.00 97.56 118 MET A N 1
ATOM 908 C CA . MET A 1 118 ? -20.121 0.477 7.541 1.00 97.56 118 MET A CA 1
ATOM 909 C C . MET A 1 118 ? -21.314 1.218 8.159 1.00 97.56 118 MET A C 1
ATOM 911 O O . MET A 1 118 ? -22.156 1.790 7.461 1.00 97.56 118 MET A O 1
ATOM 915 N N . THR A 1 119 ? -21.359 1.310 9.486 1.00 97.50 119 THR A N 1
ATOM 916 C CA . THR A 1 119 ? -22.248 2.252 10.187 1.00 97.50 119 THR A CA 1
ATOM 917 C C . THR A 1 119 ? -21.710 3.687 10.101 1.00 97.50 119 THR A C 1
ATOM 919 O O . THR A 1 119 ? -20.532 3.905 9.836 1.00 97.50 119 THR A O 1
ATOM 922 N N . GLU A 1 120 ? -22.552 4.695 10.351 1.00 96.06 120 GLU A N 1
ATOM 923 C CA . GLU A 1 120 ? -22.100 6.102 10.393 1.00 96.06 120 GLU A CA 1
ATOM 924 C C . GLU A 1 120 ? -21.026 6.352 11.467 1.00 96.06 120 GLU A C 1
ATOM 926 O O . GLU A 1 120 ? -20.118 7.159 11.273 1.00 96.06 120 GLU A O 1
ATOM 931 N N . GLU A 1 121 ? -21.098 5.634 12.591 1.00 96.12 121 GLU A N 1
ATOM 932 C CA . GLU A 1 121 ? -20.082 5.694 13.644 1.00 96.12 121 GLU A CA 1
ATOM 933 C C . GLU A 1 121 ? -18.735 5.158 13.146 1.00 96.12 121 GLU A C 1
ATOM 935 O O . GLU A 1 121 ? -17.724 5.853 13.264 1.00 96.12 121 GLU A O 1
ATOM 940 N N . GLN A 1 122 ? -18.742 3.987 12.500 1.00 98.06 122 GLN A N 1
ATOM 941 C CA . GLN A 1 122 ? -17.549 3.366 11.919 1.00 98.06 122 GLN A CA 1
ATOM 942 C C . GLN A 1 122 ? -16.929 4.236 10.823 1.00 98.06 122 GLN A C 1
ATOM 944 O O . GLN A 1 122 ? -15.712 4.412 10.802 1.00 98.06 122 GLN A O 1
ATOM 949 N N . VAL A 1 123 ? -17.749 4.844 9.957 1.00 97.69 123 VAL A N 1
ATOM 950 C CA . VAL A 1 123 ? -17.281 5.817 8.955 1.00 97.69 123 VAL A CA 1
ATOM 951 C C . VAL A 1 123 ? -16.581 6.991 9.641 1.00 97.69 123 VAL A C 1
ATOM 953 O O . VAL A 1 123 ? -15.475 7.365 9.255 1.00 97.69 123 VAL A O 1
ATOM 956 N N . GLY A 1 124 ? -17.184 7.551 10.693 1.00 97.44 124 GLY A N 1
ATOM 957 C CA . GLY A 1 124 ? -16.590 8.644 11.457 1.00 97.44 124 GLY A CA 1
ATOM 958 C C . GLY A 1 124 ? -15.248 8.273 12.100 1.00 97.44 124 GLY A C 1
ATOM 959 O O . GLY A 1 124 ? -14.300 9.055 12.007 1.00 97.44 124 GLY A O 1
ATOM 960 N N . GLN A 1 125 ? -15.163 7.101 12.735 1.00 97.69 125 GLN A N 1
ATOM 961 C CA . GLN A 1 125 ? -13.935 6.591 13.358 1.00 97.69 125 GLN A CA 1
ATOM 962 C C . GLN A 1 125 ? -12.840 6.361 12.311 1.00 97.69 125 GLN A C 1
ATOM 964 O O . GLN A 1 125 ? -11.748 6.920 12.421 1.00 97.69 125 GLN A O 1
ATOM 969 N N . MET A 1 126 ? -13.148 5.602 11.255 1.00 97.88 126 MET A N 1
ATOM 970 C CA . MET A 1 126 ? -12.198 5.278 10.190 1.00 97.88 126 MET A CA 1
ATOM 971 C C . MET A 1 126 ? -11.712 6.522 9.459 1.00 97.88 126 MET A C 1
ATOM 973 O O . MET A 1 126 ? -10.525 6.615 9.164 1.00 97.88 126 MET A O 1
ATOM 977 N N . LYS A 1 127 ? -12.585 7.510 9.222 1.00 96.88 127 LYS A N 1
ATOM 978 C CA . LYS A 1 127 ? -12.183 8.775 8.604 1.00 96.88 127 LYS A CA 1
ATOM 979 C C . LYS A 1 127 ? -11.138 9.497 9.458 1.00 96.88 127 LYS A C 1
ATOM 981 O O . LYS A 1 127 ? -10.106 9.893 8.934 1.00 96.88 127 LYS A O 1
ATOM 986 N N . ARG A 1 128 ? -11.365 9.628 10.771 1.00 96.75 128 ARG A N 1
ATOM 987 C CA . ARG A 1 128 ? -10.408 10.286 11.681 1.00 96.75 128 ARG A CA 1
ATOM 988 C C . ARG A 1 128 ? -9.089 9.525 11.794 1.00 96.75 128 ARG A C 1
ATOM 990 O O . ARG A 1 128 ? -8.043 10.154 11.866 1.00 96.75 128 ARG A O 1
ATOM 997 N N . ILE A 1 129 ? -9.126 8.191 11.786 1.00 96.81 129 ILE A N 1
ATOM 998 C CA . ILE A 1 129 ? -7.904 7.372 11.745 1.00 96.81 129 ILE A CA 1
ATOM 999 C C . ILE A 1 129 ? -7.172 7.580 10.414 1.00 96.81 129 ILE A C 1
ATOM 1001 O O . ILE A 1 129 ? -5.955 7.738 10.402 1.00 96.81 129 ILE A O 1
ATOM 1005 N N . ARG A 1 130 ? -7.893 7.613 9.285 1.00 96.31 130 ARG A N 1
ATOM 1006 C CA . ARG A 1 130 ? -7.293 7.814 7.960 1.00 96.31 130 ARG A CA 1
ATOM 1007 C C . ARG A 1 130 ? -6.691 9.208 7.793 1.00 96.31 130 ARG A C 1
ATOM 1009 O O . ARG A 1 130 ? -5.657 9.310 7.133 1.00 96.31 130 ARG A O 1
ATOM 1016 N N . ASP A 1 131 ? -7.300 10.227 8.398 1.00 94.50 131 ASP A N 1
ATOM 1017 C CA . ASP A 1 131 ? -6.802 11.608 8.433 1.00 94.50 131 ASP A CA 1
ATOM 1018 C C . ASP A 1 131 ? -5.453 11.714 9.194 1.00 94.50 131 ASP A C 1
ATOM 1020 O O . ASP A 1 131 ? -4.654 12.599 8.893 1.00 94.50 131 ASP A O 1
ATOM 1024 N N . ASP A 1 132 ? -5.154 10.796 10.129 1.00 94.62 132 ASP A N 1
ATOM 1025 C CA . ASP A 1 132 ? -3.860 10.734 10.837 1.00 94.62 132 ASP A CA 1
ATOM 1026 C C . ASP A 1 132 ? -2.758 10.007 10.049 1.00 94.62 132 ASP A C 1
ATOM 1028 O O . ASP A 1 132 ? -1.570 10.130 10.375 1.00 94.62 132 ASP A O 1
ATOM 1032 N N . VAL A 1 133 ? -3.122 9.226 9.026 1.00 94.75 133 VAL A N 1
ATOM 1033 C CA . VAL A 1 133 ? -2.142 8.540 8.181 1.00 94.75 133 VAL A CA 1
ATOM 1034 C C . VAL A 1 133 ? -1.444 9.583 7.302 1.00 94.75 133 VAL A C 1
ATOM 1036 O O . VAL A 1 133 ? -2.125 10.271 6.536 1.00 94.75 133 VAL A O 1
ATOM 1039 N N . PRO A 1 134 ? -0.099 9.689 7.345 1.00 92.00 134 PRO A N 1
ATOM 1040 C CA . PRO A 1 134 ? 0.614 10.723 6.604 1.00 92.00 134 PRO A CA 1
ATOM 1041 C C . PRO A 1 134 ? 0.299 10.693 5.109 1.00 92.00 134 PRO A C 1
ATOM 1043 O O . PRO A 1 134 ? 0.216 9.624 4.501 1.00 92.00 134 PRO A O 1
ATOM 1046 N N . MET A 1 135 ? 0.155 11.868 4.503 1.00 91.88 135 MET A N 1
ATOM 1047 C CA . MET A 1 135 ? 0.065 11.980 3.050 1.00 91.88 135 MET A CA 1
ATOM 1048 C C . MET A 1 135 ? 1.378 11.516 2.407 1.00 91.88 135 MET A C 1
ATOM 1050 O O . MET A 1 135 ? 2.427 11.556 3.051 1.00 91.88 135 MET A O 1
ATOM 1054 N N . ILE A 1 136 ? 1.323 11.064 1.154 1.00 92.56 136 ILE A N 1
ATOM 1055 C CA . ILE A 1 136 ? 2.543 10.896 0.359 1.00 92.56 136 ILE A CA 1
ATOM 1056 C C . ILE A 1 136 ? 2.901 12.238 -0.283 1.00 92.56 136 ILE A C 1
ATOM 1058 O O . ILE A 1 136 ? 2.015 13.004 -0.660 1.00 92.56 136 ILE A O 1
ATOM 1062 N N . ASP A 1 137 ? 4.193 12.502 -0.381 1.00 91.31 137 ASP A N 1
ATOM 1063 C CA . ASP A 1 137 ? 4.781 13.710 -0.953 1.00 91.31 137 ASP A CA 1
ATOM 1064 C C . ASP A 1 137 ? 6.032 13.358 -1.775 1.00 91.31 137 ASP A C 1
ATOM 1066 O O . ASP A 1 137 ? 6.380 12.183 -1.927 1.00 91.31 137 ASP A O 1
ATOM 1070 N N . ASP A 1 138 ? 6.744 14.382 -2.254 1.00 91.06 138 ASP A N 1
ATOM 1071 C CA . ASP A 1 138 ? 7.916 14.208 -3.121 1.00 91.06 138 ASP A CA 1
ATOM 1072 C C . ASP A 1 138 ? 9.074 13.483 -2.415 1.00 91.06 138 ASP A C 1
ATOM 1074 O O . ASP A 1 138 ? 9.989 13.001 -3.071 1.00 91.06 138 ASP A O 1
ATOM 1078 N N . ASN A 1 139 ? 9.038 13.365 -1.081 1.00 93.25 139 ASN A N 1
ATOM 1079 C CA . ASN A 1 139 ? 10.036 12.654 -0.280 1.00 93.25 139 ASN A CA 1
ATOM 1080 C C . ASN A 1 139 ? 9.630 11.205 0.017 1.00 93.25 139 ASN A C 1
ATOM 1082 O O . ASN A 1 139 ? 10.425 10.425 0.553 1.00 93.25 139 ASN A O 1
ATOM 1086 N N . THR A 1 140 ? 8.404 10.825 -0.326 1.00 95.44 140 THR A N 1
ATOM 1087 C CA . THR A 1 140 ? 7.842 9.528 0.015 1.00 95.44 140 THR A CA 1
ATOM 1088 C C . THR A 1 140 ? 8.202 8.490 -1.040 1.00 95.44 140 THR A C 1
ATOM 1090 O O . THR A 1 140 ? 7.811 8.587 -2.201 1.00 95.44 140 THR A O 1
ATOM 1093 N N . VAL A 1 141 ? 8.925 7.444 -0.632 1.00 97.38 141 VAL A N 1
ATOM 1094 C CA . VAL A 1 141 ? 9.108 6.259 -1.479 1.00 97.38 141 VAL A CA 1
ATOM 1095 C C . VAL A 1 141 ? 7.790 5.493 -1.510 1.00 97.38 141 VAL A C 1
ATOM 1097 O O . VAL A 1 141 ? 7.264 5.107 -0.462 1.00 97.38 141 VAL A O 1
ATOM 1100 N N . VAL A 1 142 ? 7.254 5.272 -2.707 1.00 97.44 142 VAL A N 1
ATOM 1101 C CA . VAL A 1 142 ? 6.022 4.511 -2.912 1.00 97.44 142 VAL A CA 1
ATOM 1102 C C . VAL A 1 142 ? 6.310 3.162 -3.549 1.00 97.44 142 VAL A C 1
ATOM 1104 O O . VAL A 1 142 ? 7.301 2.993 -4.259 1.00 97.44 142 VAL A O 1
ATOM 1107 N N . THR A 1 143 ? 5.399 2.227 -3.319 1.00 97.88 143 THR A N 1
ATOM 1108 C CA . THR A 1 143 ? 5.399 0.886 -3.885 1.00 97.88 143 THR A CA 1
ATOM 1109 C C . THR A 1 143 ? 4.163 0.706 -4.756 1.00 97.88 143 THR A C 1
ATOM 1111 O O . THR A 1 143 ? 3.044 1.057 -4.363 1.00 97.88 143 THR A O 1
ATOM 1114 N N . LYS A 1 144 ? 4.355 0.125 -5.944 1.00 97.44 144 LYS A N 1
ATOM 1115 C CA . LYS A 1 144 ? 3.262 -0.291 -6.828 1.00 97.44 144 LYS A CA 1
ATOM 1116 C C . LYS A 1 144 ? 3.472 -1.713 -7.326 1.00 97.44 144 LYS A C 1
ATOM 1118 O O . LYS A 1 144 ? 4.454 -1.994 -8.007 1.00 97.44 144 LYS A O 1
ATOM 1123 N N . VAL A 1 145 ? 2.495 -2.575 -7.065 1.00 97.88 145 VAL A N 1
ATOM 1124 C CA . VAL A 1 145 ? 2.416 -3.915 -7.656 1.00 97.88 145 VAL A CA 1
ATOM 1125 C C . VAL A 1 145 ? 1.773 -3.816 -9.041 1.00 97.88 145 VAL A C 1
ATOM 1127 O O . VAL A 1 145 ? 0.734 -3.173 -9.207 1.00 97.88 145 VAL A O 1
ATOM 1130 N N . MET A 1 146 ? 2.391 -4.426 -10.052 1.00 98.00 146 MET A N 1
ATOM 1131 C CA . MET A 1 146 ? 1.921 -4.385 -11.441 1.00 98.00 146 MET A CA 1
ATOM 1132 C C . MET A 1 146 ? 1.985 -5.771 -12.098 1.00 98.00 146 MET A C 1
ATOM 1134 O O . MET A 1 146 ? 2.854 -6.573 -11.749 1.00 98.00 146 MET A O 1
ATOM 1138 N N . PRO A 1 147 ? 1.107 -6.065 -13.074 1.00 97.75 147 PRO A N 1
ATOM 1139 C CA . PRO A 1 147 ? 1.186 -7.305 -13.838 1.00 97.75 147 PRO A CA 1
ATOM 1140 C C . PRO A 1 147 ? 2.514 -7.433 -14.591 1.00 97.75 147 PRO A C 1
ATOM 1142 O O . PRO A 1 147 ? 3.039 -6.449 -15.115 1.00 97.75 147 PRO A O 1
ATOM 1145 N N . TYR A 1 148 ? 3.032 -8.660 -14.698 1.00 98.19 148 TYR A N 1
ATOM 1146 C CA . TYR A 1 148 ? 4.312 -8.948 -15.360 1.00 98.19 148 TYR A CA 1
ATOM 1147 C C . TYR A 1 148 ? 4.389 -8.421 -16.801 1.00 98.19 148 TYR A C 1
ATOM 1149 O O . TYR A 1 148 ? 5.397 -7.870 -17.229 1.00 98.19 148 TYR A O 1
ATOM 1157 N N . GLU A 1 149 ? 3.297 -8.533 -17.551 1.00 96.44 149 GLU A N 1
ATOM 1158 C CA . GLU A 1 149 ? 3.212 -8.115 -18.957 1.00 96.44 149 GLU A CA 1
ATOM 1159 C C . GLU A 1 149 ? 3.392 -6.602 -19.195 1.00 96.44 149 GLU A C 1
ATOM 1161 O O . GLU A 1 149 ? 3.515 -6.169 -20.340 1.00 96.44 149 GLU A O 1
ATOM 1166 N N . TYR A 1 150 ? 3.413 -5.776 -18.142 1.00 97.44 150 TYR A N 1
ATOM 1167 C CA . TYR A 1 150 ? 3.707 -4.345 -18.274 1.00 97.44 150 TYR A CA 1
ATOM 1168 C C . TYR A 1 150 ? 5.201 -4.088 -18.505 1.00 97.44 150 TYR A C 1
ATOM 1170 O O . TYR A 1 150 ? 5.566 -2.992 -18.940 1.00 97.44 150 TYR A O 1
ATOM 1178 N N . LEU A 1 151 ? 6.053 -5.093 -18.267 1.00 97.88 151 LEU A N 1
ATOM 1179 C CA . LEU A 1 151 ? 7.507 -5.006 -18.376 1.00 97.88 151 LEU A CA 1
ATOM 1180 C C . LEU A 1 151 ? 7.945 -4.493 -19.751 1.00 97.88 151 LEU A C 1
ATOM 1182 O O . LEU A 1 151 ? 8.690 -3.519 -19.829 1.00 97.88 151 LEU A O 1
ATOM 1186 N N . ASP A 1 152 ? 7.408 -5.067 -20.830 1.00 97.50 152 ASP A N 1
ATOM 1187 C CA . ASP A 1 152 ? 7.733 -4.667 -22.205 1.00 97.50 152 ASP A CA 1
ATOM 1188 C C . ASP A 1 152 ? 7.392 -3.198 -22.479 1.00 97.50 152 ASP A C 1
ATOM 1190 O O . ASP A 1 152 ? 8.069 -2.518 -23.255 1.00 97.50 152 ASP A O 1
ATOM 1194 N N . GLY A 1 153 ? 6.330 -2.681 -21.855 1.00 97.75 153 GLY A N 1
ATOM 1195 C CA . GLY A 1 153 ? 5.948 -1.274 -21.948 1.00 97.75 153 GLY A CA 1
ATOM 1196 C C . GLY A 1 153 ? 7.024 -0.355 -21.375 1.00 97.75 153 GLY A C 1
ATOM 1197 O O . GLY A 1 153 ? 7.404 0.616 -22.028 1.00 97.75 153 GLY A O 1
ATOM 1198 N N . PHE A 1 154 ? 7.562 -0.700 -20.205 1.00 97.81 154 PHE A N 1
ATOM 1199 C CA . PHE A 1 154 ? 8.642 0.056 -19.570 1.00 97.81 154 PHE A CA 1
ATOM 1200 C C . PHE A 1 154 ? 9.981 -0.120 -20.299 1.00 97.81 154 PHE A C 1
ATOM 1202 O O . PHE A 1 154 ? 10.634 0.873 -20.607 1.00 97.81 154 PHE A O 1
ATOM 1209 N N . MET A 1 155 ? 10.351 -1.350 -20.677 1.00 96.50 155 MET A N 1
ATOM 1210 C CA . MET A 1 155 ? 11.589 -1.639 -21.420 1.00 96.50 155 MET A CA 1
ATOM 1211 C C . MET A 1 155 ? 11.660 -0.911 -22.769 1.00 96.50 155 MET A C 1
ATOM 1213 O O . MET A 1 155 ? 12.724 -0.448 -23.179 1.00 96.50 155 MET A O 1
ATOM 1217 N N . SER A 1 156 ? 10.528 -0.801 -23.471 1.00 96.50 156 SER A N 1
ATOM 1218 C CA . SER A 1 156 ? 10.453 -0.102 -24.762 1.00 96.50 156 SER A CA 1
ATOM 1219 C C . SER A 1 156 ? 10.362 1.423 -24.638 1.00 96.50 156 SER A C 1
ATOM 1221 O O . SER A 1 156 ? 10.422 2.110 -25.655 1.00 96.50 156 SER A O 1
ATOM 1223 N N . GLY A 1 157 ? 10.205 1.964 -23.425 1.00 95.62 157 GLY A N 1
ATOM 1224 C CA . GLY A 1 157 ? 9.961 3.390 -23.195 1.00 95.62 157 GLY A CA 1
ATOM 1225 C C . GLY A 1 157 ? 8.552 3.857 -23.576 1.00 95.62 157 GLY A C 1
ATOM 1226 O O . GLY A 1 157 ? 8.303 5.057 -23.606 1.00 95.62 157 GLY A O 1
ATOM 1227 N N . ARG A 1 158 ? 7.617 2.937 -23.864 1.00 95.88 158 ARG A N 1
ATOM 1228 C CA . ARG A 1 158 ? 6.196 3.284 -24.060 1.00 95.88 158 ARG A CA 1
ATOM 1229 C C . ARG A 1 158 ? 5.543 3.734 -22.758 1.00 95.88 158 ARG A C 1
ATOM 1231 O O . ARG A 1 158 ? 4.693 4.615 -22.784 1.00 95.88 158 ARG A O 1
ATOM 1238 N N . ASN A 1 159 ? 5.957 3.134 -21.644 1.00 95.94 159 ASN A N 1
ATOM 1239 C CA . ASN A 1 159 ? 5.549 3.523 -20.304 1.00 95.94 159 ASN A CA 1
ATOM 1240 C C . ASN A 1 159 ? 6.749 4.167 -19.605 1.00 95.94 159 ASN A C 1
ATOM 1242 O O . ASN A 1 159 ? 7.786 3.529 -19.432 1.00 95.94 159 ASN A O 1
ATOM 1246 N N . THR A 1 160 ? 6.611 5.425 -19.201 1.00 96.25 160 THR A N 1
ATOM 1247 C CA . THR A 1 160 ? 7.669 6.191 -18.512 1.00 96.25 160 THR A CA 1
ATOM 1248 C C . THR A 1 160 ? 7.208 6.766 -17.176 1.00 96.25 160 THR A C 1
ATOM 1250 O O . THR A 1 160 ? 8.015 7.298 -16.420 1.00 96.25 160 THR A O 1
ATOM 1253 N N . GLN A 1 161 ? 5.920 6.627 -16.867 1.00 95.94 161 GLN A N 1
ATOM 1254 C CA . GLN A 1 161 ? 5.271 7.185 -15.688 1.00 95.94 161 GLN A CA 1
ATOM 1255 C C . GLN A 1 161 ? 4.586 6.088 -14.875 1.00 95.94 161 GLN A C 1
ATOM 1257 O O . GLN A 1 161 ? 4.236 5.023 -15.393 1.00 95.94 161 GLN A O 1
ATOM 1262 N N . ILE A 1 162 ? 4.377 6.372 -13.593 1.00 96.19 162 ILE A N 1
ATOM 1263 C CA . ILE A 1 162 ? 3.650 5.520 -12.656 1.00 96.19 162 ILE A CA 1
ATOM 1264 C C . ILE A 1 162 ? 2.331 6.204 -12.313 1.00 96.19 162 ILE A C 1
ATOM 1266 O O . ILE A 1 162 ? 2.310 7.367 -11.921 1.00 96.19 162 ILE A O 1
ATOM 1270 N N . GLY A 1 163 ? 1.221 5.488 -12.479 1.00 93.81 163 GLY A N 1
ATOM 1271 C CA . GLY A 1 163 ? -0.126 5.999 -12.221 1.00 93.81 163 GLY A CA 1
ATOM 1272 C C . GLY A 1 163 ? -0.993 5.020 -11.436 1.00 93.81 163 GLY A C 1
ATOM 1273 O O . GLY A 1 163 ? -0.574 3.903 -11.120 1.00 93.81 163 GLY A O 1
ATOM 1274 N N . GLY A 1 164 ? -2.231 5.419 -11.146 1.00 92.81 164 GLY A N 1
ATOM 1275 C CA . GLY A 1 164 ? -3.200 4.602 -10.415 1.00 92.81 164 GLY A CA 1
ATOM 1276 C C . GLY A 1 164 ? -2.831 4.409 -8.943 1.00 92.81 164 GLY A C 1
ATOM 1277 O O . GLY A 1 164 ? -2.194 5.265 -8.337 1.00 92.81 164 GLY A O 1
ATOM 1278 N N . PHE A 1 165 ? -3.244 3.282 -8.364 1.00 94.38 165 PHE A N 1
ATOM 1279 C CA . PHE A 1 165 ? -3.074 3.023 -6.932 1.00 94.38 165 PHE A CA 1
ATOM 1280 C C . PHE A 1 165 ? -1.631 2.703 -6.544 1.00 94.38 165 PHE A C 1
ATOM 1282 O O . PHE A 1 165 ? -0.952 1.948 -7.252 1.00 94.38 165 PHE A O 1
ATOM 1289 N N . VAL A 1 166 ? -1.194 3.273 -5.424 1.00 96.31 166 VAL A N 1
ATOM 1290 C CA . VAL A 1 166 ? 0.119 3.079 -4.799 1.00 96.31 166 VAL A CA 1
ATOM 1291 C C . VAL A 1 166 ? -0.021 3.069 -3.276 1.00 96.31 166 VAL A C 1
ATOM 1293 O O . VAL A 1 166 ? -1.000 3.571 -2.724 1.00 96.31 166 VAL A O 1
ATOM 1296 N N . ALA A 1 167 ? 0.979 2.516 -2.599 1.00 96.25 167 ALA A N 1
ATOM 1297 C CA . ALA A 1 167 ? 1.108 2.546 -1.145 1.00 96.25 167 ALA A CA 1
ATOM 1298 C C . ALA A 1 167 ? 2.492 3.079 -0.759 1.00 96.25 167 ALA A C 1
ATOM 1300 O O . ALA A 1 167 ? 3.404 3.099 -1.585 1.00 96.25 167 ALA A O 1
ATOM 1301 N N . ARG A 1 168 ? 2.680 3.504 0.492 1.00 96.56 168 ARG A N 1
ATOM 1302 C CA . ARG A 1 168 ? 4.015 3.888 0.973 1.00 96.56 168 ARG A CA 1
ATOM 1303 C C . ARG A 1 168 ? 4.883 2.645 1.116 1.00 96.56 168 ARG A C 1
ATOM 1305 O O . ARG A 1 168 ? 4.433 1.620 1.632 1.00 96.56 168 ARG A O 1
ATOM 1312 N N . GLN A 1 169 ? 6.147 2.750 0.724 1.00 96.38 169 GLN A N 1
ATOM 1313 C CA . GLN A 1 169 ? 7.098 1.649 0.862 1.00 96.38 169 GLN A CA 1
ATOM 1314 C C . GLN A 1 169 ? 7.310 1.281 2.339 1.00 96.38 169 GLN A C 1
ATOM 1316 O O . GLN A 1 169 ? 7.383 0.100 2.663 1.00 96.38 169 GLN A O 1
ATOM 1321 N N . ALA A 1 170 ? 7.276 2.260 3.250 1.00 94.50 170 ALA A N 1
ATOM 1322 C CA . ALA A 1 170 ? 7.361 2.021 4.694 1.00 94.50 170 ALA A CA 1
ATOM 1323 C C . ALA A 1 170 ? 6.239 1.113 5.241 1.00 94.50 170 ALA A C 1
ATOM 1325 O O . ALA A 1 170 ? 6.437 0.442 6.249 1.00 94.50 170 ALA A O 1
ATOM 1326 N N . ASP A 1 171 ? 5.077 1.071 4.578 1.00 95.19 171 ASP A N 1
ATOM 1327 C CA . ASP A 1 171 ? 3.939 0.233 4.979 1.00 95.19 171 ASP A CA 1
ATOM 1328 C C . ASP A 1 171 ? 3.873 -1.098 4.206 1.00 95.19 171 ASP A C 1
ATOM 1330 O O . ASP A 1 171 ? 3.031 -1.935 4.507 1.00 95.19 171 ASP A O 1
ATOM 1334 N N . THR A 1 172 ? 4.722 -1.303 3.191 1.00 95.56 172 THR A N 1
ATOM 1335 C CA . THR A 1 172 ? 4.640 -2.465 2.279 1.00 95.56 172 THR A CA 1
ATOM 1336 C C . THR A 1 172 ? 5.966 -3.190 2.055 1.00 95.56 172 THR A C 1
ATOM 1338 O O . THR A 1 172 ? 5.983 -4.242 1.418 1.00 95.56 1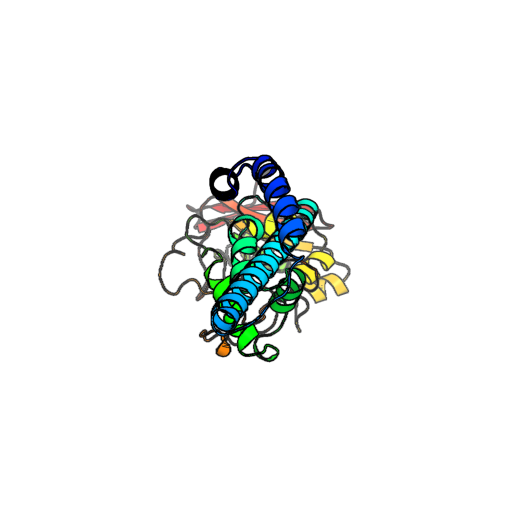72 THR A O 1
ATOM 1341 N N . GLY A 1 173 ? 7.086 -2.672 2.566 1.00 93.25 173 GLY A N 1
ATOM 1342 C CA . GLY A 1 173 ? 8.424 -3.199 2.287 1.00 93.25 173 GLY A CA 1
ATOM 1343 C C . GLY A 1 173 ? 8.613 -4.664 2.690 1.00 93.25 173 GLY A C 1
ATOM 1344 O O . GLY A 1 173 ? 9.305 -5.407 1.995 1.00 93.25 173 GLY A O 1
ATOM 1345 N N . HIS A 1 174 ? 7.938 -5.119 3.750 1.00 94.38 174 HIS A N 1
ATOM 1346 C CA . HIS A 1 174 ? 7.943 -6.521 4.186 1.00 94.38 174 HIS A CA 1
ATOM 1347 C C . HIS A 1 174 ? 7.226 -7.481 3.223 1.00 94.38 174 HIS A C 1
ATOM 1349 O O . HIS A 1 174 ? 7.386 -8.695 3.334 1.00 94.38 174 HIS A O 1
ATOM 1355 N N . LEU A 1 175 ? 6.471 -6.958 2.253 1.00 95.75 175 LEU A N 1
ATOM 1356 C CA . LEU A 1 175 ? 5.703 -7.729 1.268 1.00 95.75 175 LEU A CA 1
ATOM 1357 C C . LEU A 1 175 ? 6.435 -7.905 -0.073 1.00 95.75 175 LEU A C 1
ATOM 1359 O O . LEU A 1 175 ? 5.932 -8.580 -0.970 1.00 95.75 175 LEU A O 1
ATOM 1363 N N . GLY A 1 176 ? 7.621 -7.307 -0.235 1.00 90.88 176 GLY A N 1
ATOM 1364 C CA . GLY A 1 176 ? 8.296 -7.173 -1.531 1.00 90.88 176 GLY A CA 1
ATOM 1365 C C . GLY A 1 176 ? 8.792 -8.470 -2.190 1.00 90.88 176 GLY A C 1
ATOM 1366 O O . GLY A 1 176 ? 9.123 -8.444 -3.371 1.00 90.88 176 GLY A O 1
ATOM 1367 N N . SER A 1 177 ? 8.831 -9.590 -1.465 1.00 91.62 177 SER A N 1
ATOM 1368 C CA . SER A 1 177 ? 9.401 -10.871 -1.929 1.00 91.62 177 SER A CA 1
ATOM 1369 C C . SER A 1 177 ? 8.473 -12.055 -1.636 1.00 91.62 177 SER A C 1
ATOM 1371 O O . SER A 1 177 ? 8.899 -13.103 -1.156 1.00 91.62 177 SER A O 1
ATOM 1373 N N . GLN A 1 178 ? 7.173 -11.867 -1.841 1.00 95.12 178 GLN A N 1
ATOM 1374 C CA . GLN A 1 178 ? 6.165 -12.908 -1.642 1.00 95.12 178 GLN A CA 1
ATOM 1375 C C . GLN A 1 178 ? 5.791 -13.567 -2.970 1.00 95.12 178 GLN A C 1
ATOM 1377 O O . GLN A 1 178 ? 6.033 -13.011 -4.038 1.00 95.12 178 GLN A O 1
ATOM 1382 N N . ASN A 1 179 ? 5.206 -14.764 -2.912 1.00 96.69 179 ASN A N 1
ATOM 1383 C CA . ASN A 1 179 ? 4.642 -15.365 -4.120 1.00 96.69 179 ASN A CA 1
ATOM 1384 C C . ASN A 1 179 ? 3.369 -14.625 -4.557 1.00 96.69 179 ASN A C 1
ATOM 1386 O O . ASN A 1 179 ? 2.683 -13.990 -3.755 1.00 96.69 179 ASN A O 1
ATOM 1390 N N . LEU A 1 180 ? 3.013 -14.770 -5.828 1.00 97.81 180 LEU A N 1
ATOM 1391 C CA . LEU A 1 180 ? 1.891 -14.116 -6.482 1.00 97.81 180 LEU A CA 1
ATOM 1392 C C . LEU A 1 180 ? 0.575 -14.344 -5.739 1.00 97.81 180 LEU A C 1
ATOM 1394 O O . LEU A 1 180 ? -0.225 -13.420 -5.636 1.00 97.81 180 LEU A O 1
ATOM 1398 N N . LYS A 1 181 ? 0.340 -15.543 -5.190 1.00 96.81 181 LYS A N 1
ATOM 1399 C CA . LYS A 1 181 ? -0.887 -15.807 -4.427 1.00 96.81 181 LYS A CA 1
ATOM 1400 C C . LYS A 1 181 ? -0.949 -14.933 -3.171 1.00 96.81 181 LYS A C 1
ATOM 1402 O O . LYS A 1 181 ? -1.973 -14.305 -2.921 1.00 96.81 181 LYS A O 1
ATOM 1407 N N . GLN A 1 182 ? 0.131 -14.882 -2.397 1.00 97.25 182 GLN A N 1
ATOM 1408 C CA . GLN A 1 182 ? 0.217 -14.019 -1.219 1.00 97.25 182 GLN A CA 1
ATOM 1409 C C . GLN A 1 182 ? 0.081 -12.544 -1.605 1.00 97.25 182 GLN A C 1
ATOM 1411 O O . GLN A 1 182 ? -0.641 -11.810 -0.941 1.00 97.25 182 GLN A O 1
ATOM 1416 N N . THR A 1 183 ? 0.699 -12.115 -2.706 1.00 97.81 183 THR A N 1
ATOM 1417 C CA . THR A 1 183 ? 0.561 -10.747 -3.221 1.00 97.81 183 THR A CA 1
ATOM 1418 C C . THR A 1 183 ? -0.880 -10.425 -3.620 1.00 97.81 183 THR A C 1
ATOM 1420 O O . THR A 1 183 ? -1.372 -9.347 -3.290 1.00 97.81 183 THR A O 1
ATOM 1423 N N . ILE A 1 184 ? -1.585 -11.349 -4.282 1.00 97.94 184 ILE A N 1
ATOM 1424 C CA . ILE A 1 184 ? -3.009 -11.195 -4.610 1.00 97.94 184 ILE A CA 1
ATOM 1425 C C . ILE A 1 184 ? -3.829 -11.012 -3.334 1.00 97.94 184 ILE A C 1
ATOM 1427 O O . ILE A 1 184 ? -4.637 -10.086 -3.267 1.00 97.94 184 ILE A O 1
ATOM 1431 N N . ASP A 1 185 ? -3.585 -11.847 -2.323 1.00 97.69 185 ASP A N 1
ATOM 1432 C CA . ASP A 1 185 ? -4.298 -11.786 -1.050 1.00 97.69 185 ASP A CA 1
ATOM 1433 C C . ASP A 1 185 ? -3.997 -10.466 -0.306 1.00 97.69 185 ASP A C 1
ATOM 1435 O O . ASP A 1 185 ? -4.908 -9.811 0.198 1.00 97.69 185 ASP A O 1
ATOM 1439 N N . ASN A 1 186 ? -2.741 -10.019 -0.284 1.00 96.75 186 ASN A N 1
ATOM 1440 C CA . ASN A 1 186 ? -2.320 -8.812 0.433 1.00 96.75 186 ASN A CA 1
ATOM 1441 C C . ASN A 1 186 ? -2.806 -7.517 -0.215 1.00 96.75 186 ASN A C 1
ATOM 1443 O O . ASN A 1 186 ? -3.158 -6.582 0.491 1.00 96.75 186 ASN A O 1
ATOM 1447 N N . PHE A 1 187 ? -2.861 -7.462 -1.544 1.00 97.00 187 PHE A N 1
ATOM 1448 C CA . PHE A 1 187 ? -3.238 -6.251 -2.275 1.00 97.00 187 PHE A CA 1
ATOM 1449 C C . PHE A 1 187 ? -4.655 -6.306 -2.856 1.00 97.00 187 PHE A C 1
ATOM 1451 O O . PHE A 1 187 ? -5.023 -5.418 -3.619 1.00 97.00 187 PHE A O 1
ATOM 1458 N N . ALA A 1 188 ? -5.447 -7.332 -2.520 1.00 96.88 188 ALA A N 1
ATOM 1459 C CA . ALA A 1 188 ? -6.809 -7.535 -3.025 1.00 96.88 188 ALA A CA 1
ATOM 1460 C C . ALA A 1 188 ? -6.899 -7.484 -4.562 1.00 96.88 188 ALA A C 1
ATOM 1462 O O . ALA A 1 188 ? -7.769 -6.837 -5.150 1.00 96.88 188 ALA A O 1
ATOM 1463 N N . LEU A 1 189 ? -5.955 -8.157 -5.226 1.00 96.94 189 LEU A N 1
ATOM 1464 C CA . LEU A 1 189 ? -5.818 -8.150 -6.687 1.00 96.94 189 LEU A CA 1
ATOM 1465 C C . LEU A 1 189 ? -6.677 -9.231 -7.360 1.00 96.94 189 LEU A C 1
ATOM 1467 O O . LEU A 1 189 ? -6.406 -9.621 -8.493 1.00 96.94 189 LEU A O 1
ATOM 1471 N N . ASP A 1 190 ? -7.696 -9.733 -6.667 1.00 96.19 190 ASP A N 1
ATOM 1472 C CA . ASP A 1 190 ? -8.590 -10.822 -7.068 1.00 96.19 190 ASP A CA 1
ATOM 1473 C C . ASP A 1 190 ? -9.860 -10.347 -7.800 1.00 96.19 190 ASP A C 1
ATOM 1475 O O . ASP A 1 190 ? -10.840 -11.081 -7.907 1.00 96.19 190 ASP A O 1
ATOM 1479 N N . TYR A 1 191 ? -9.852 -9.119 -8.320 1.00 94.06 191 TYR A N 1
ATOM 1480 C CA . TYR A 1 191 ? -10.981 -8.537 -9.042 1.00 94.06 191 TYR A CA 1
ATOM 1481 C C . TYR A 1 191 ? -11.218 -9.179 -10.419 1.00 94.06 191 TYR A C 1
ATOM 1483 O O . TYR A 1 191 ? -10.336 -9.798 -11.022 1.00 94.06 191 TYR A O 1
ATOM 1491 N N . GLU A 1 192 ? -12.437 -9.011 -10.935 1.00 93.44 192 GLU A N 1
ATOM 1492 C CA . GLU A 1 192 ? -12.835 -9.532 -12.243 1.00 93.44 192 GLU A CA 1
ATOM 1493 C C . GLU A 1 192 ? -11.935 -8.981 -13.361 1.00 93.44 192 GLU A C 1
ATOM 1495 O O . GLU A 1 192 ? -11.712 -7.776 -13.467 1.00 93.44 192 GLU A O 1
ATOM 1500 N N . GLY A 1 193 ? -11.397 -9.874 -14.197 1.00 93.69 193 GLY A N 1
ATOM 1501 C CA . GLY A 1 193 ? -10.460 -9.506 -15.264 1.00 93.69 193 GLY A CA 1
ATOM 1502 C C . GLY A 1 193 ? -9.039 -9.180 -14.787 1.00 93.69 193 GLY A C 1
ATOM 1503 O O . GLY A 1 193 ? -8.246 -8.649 -15.565 1.00 93.69 193 GLY A O 1
ATOM 1504 N N . SER A 1 194 ? -8.697 -9.479 -13.529 1.00 96.00 194 SER A N 1
ATOM 1505 C CA . SER A 1 194 ? -7.342 -9.291 -13.014 1.00 96.00 194 SER A CA 1
ATOM 1506 C C . SER A 1 194 ? -6.318 -10.149 -13.761 1.00 96.00 194 SER A C 1
ATOM 1508 O O . SER A 1 194 ? -6.372 -11.378 -13.785 1.00 96.00 194 SER A O 1
ATOM 1510 N N . LYS A 1 195 ? -5.299 -9.480 -14.299 1.00 97.31 195 LYS A N 1
ATOM 1511 C CA . LYS A 1 195 ? -4.132 -10.120 -14.920 1.00 97.31 195 LYS A CA 1
ATOM 1512 C C . LYS A 1 195 ? -3.303 -10.931 -13.916 1.00 97.31 195 LYS A C 1
ATOM 1514 O O . LYS A 1 195 ? -2.589 -11.851 -14.303 1.00 97.31 195 LYS A O 1
ATOM 1519 N N . PHE A 1 196 ? -3.419 -10.626 -12.621 1.00 98.00 196 PHE A N 1
ATOM 1520 C CA . PHE A 1 196 ? -2.758 -11.390 -11.564 1.00 98.00 196 PHE A CA 1
ATOM 1521 C C . PHE A 1 196 ? -3.432 -12.748 -11.346 1.00 98.00 196 PHE A C 1
ATOM 1523 O O . PHE A 1 196 ? -2.745 -13.763 -11.259 1.00 98.00 196 PHE A O 1
ATOM 1530 N N . THR A 1 197 ? -4.768 -12.793 -11.295 1.00 97.19 197 THR A N 1
ATOM 1531 C CA . THR A 1 197 ? -5.494 -14.064 -11.138 1.00 97.19 197 THR A CA 1
ATOM 1532 C C . THR A 1 197 ? -5.396 -14.926 -12.390 1.00 97.19 197 THR A C 1
ATOM 1534 O O . THR A 1 197 ? -5.264 -16.142 -12.269 1.00 97.19 197 THR A O 1
ATOM 1537 N N . GLU A 1 198 ? -5.370 -14.317 -13.579 1.00 97.50 198 GLU A N 1
ATOM 1538 C CA . GLU A 1 198 ? -5.074 -15.018 -14.831 1.00 97.50 198 GLU A CA 1
ATOM 1539 C C . GLU A 1 198 ? -3.675 -15.655 -14.808 1.00 97.50 198 GLU A C 1
ATOM 1541 O O . GLU A 1 198 ? -3.531 -16.843 -15.104 1.00 97.50 198 GLU A O 1
ATOM 1546 N N . ALA A 1 199 ? -2.645 -14.901 -14.409 1.00 97.25 199 ALA A N 1
ATOM 1547 C CA . ALA A 1 199 ? -1.285 -15.423 -14.278 1.00 97.25 199 ALA A CA 1
ATOM 1548 C C . ALA A 1 199 ? -1.225 -16.607 -13.294 1.00 97.25 199 ALA A C 1
ATOM 1550 O O . ALA A 1 199 ? -0.703 -17.669 -13.643 1.00 97.25 199 ALA A O 1
ATOM 1551 N N . ALA A 1 200 ? -1.840 -16.468 -12.115 1.00 96.75 200 ALA A N 1
ATOM 1552 C CA . ALA A 1 200 ? -1.900 -17.533 -11.115 1.00 96.75 200 ALA A CA 1
ATOM 1553 C C . ALA A 1 200 ? -2.633 -18.786 -11.633 1.00 96.75 200 ALA A C 1
ATOM 1555 O O . ALA A 1 200 ? -2.160 -19.906 -11.437 1.00 96.75 200 ALA A O 1
ATOM 1556 N N . ALA A 1 201 ? -3.757 -18.619 -12.340 1.00 96.88 201 ALA A N 1
ATOM 1557 C CA . ALA A 1 201 ? -4.507 -19.725 -12.940 1.00 96.88 201 ALA A CA 1
ATOM 1558 C C . ALA A 1 201 ? -3.700 -20.472 -14.017 1.00 96.88 201 ALA A C 1
ATOM 1560 O O . ALA A 1 201 ? -3.853 -21.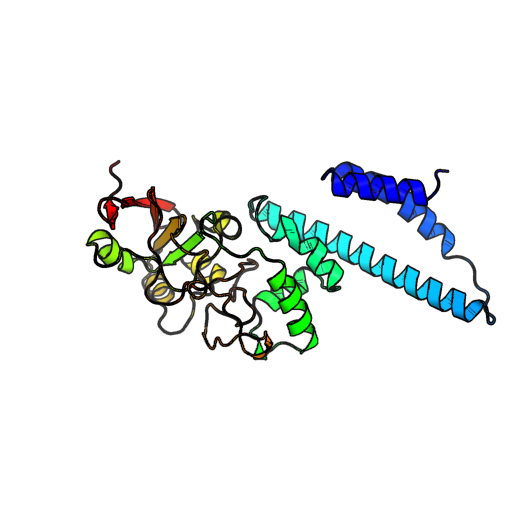683 -14.182 1.00 96.88 201 ALA A O 1
ATOM 1561 N N . ASN A 1 202 ? -2.800 -19.767 -14.704 1.00 96.94 202 ASN A N 1
ATOM 1562 C CA . ASN A 1 202 ? -1.872 -20.329 -15.682 1.00 96.94 202 ASN A CA 1
ATOM 1563 C C . ASN A 1 202 ? -0.595 -20.922 -15.051 1.00 96.94 202 ASN A C 1
ATOM 1565 O O . ASN A 1 202 ? 0.328 -21.292 -15.777 1.00 96.94 202 ASN A O 1
ATOM 1569 N N . GLY A 1 203 ? -0.519 -21.012 -13.718 1.00 96.44 203 GLY A N 1
ATOM 1570 C CA . GLY A 1 203 ? 0.637 -21.554 -13.001 1.00 96.44 203 GLY A CA 1
ATOM 1571 C C . GLY A 1 203 ? 1.870 -20.650 -13.036 1.00 96.44 203 GLY A C 1
ATOM 1572 O O . GLY A 1 203 ? 2.979 -21.135 -12.836 1.00 96.44 203 GLY A O 1
ATOM 1573 N N . GLN A 1 204 ? 1.697 -19.358 -13.324 1.00 97.62 204 GLN A N 1
ATOM 1574 C CA . GLN A 1 204 ? 2.773 -18.375 -13.261 1.00 97.62 204 GLN A CA 1
ATOM 1575 C C . GLN A 1 204 ? 2.852 -17.798 -11.850 1.00 97.62 204 GLN A C 1
ATOM 1577 O O . GLN A 1 204 ? 1.832 -17.426 -11.277 1.00 97.62 204 GLN A O 1
ATOM 1582 N N . ASP A 1 205 ? 4.064 -17.661 -11.323 1.00 97.50 205 ASP A N 1
ATOM 1583 C CA . ASP A 1 205 ? 4.329 -16.992 -10.052 1.00 97.50 205 ASP A CA 1
ATOM 1584 C C . ASP A 1 205 ? 5.242 -15.793 -10.297 1.00 97.50 205 ASP A C 1
ATOM 1586 O O . ASP A 1 205 ? 6.429 -15.823 -9.987 1.00 97.50 205 ASP A O 1
ATOM 1590 N N . ARG A 1 206 ? 4.711 -14.763 -10.969 1.00 97.69 206 ARG A N 1
ATOM 1591 C CA . ARG A 1 206 ? 5.497 -13.575 -11.307 1.00 97.69 206 ARG A CA 1
ATOM 1592 C C . ARG A 1 206 ? 4.685 -12.300 -11.435 1.00 97.69 206 ARG A C 1
ATOM 1594 O O . ARG A 1 206 ? 3.566 -12.303 -11.946 1.00 97.69 206 ARG A O 1
ATOM 1601 N N . TYR A 1 207 ? 5.294 -11.196 -11.032 1.00 98.56 207 TYR A N 1
ATOM 1602 C CA . TYR A 1 207 ? 4.734 -9.851 -11.126 1.00 98.56 207 TYR A CA 1
ATOM 1603 C C . TYR A 1 207 ? 5.851 -8.803 -11.068 1.00 98.56 207 TYR A C 1
ATOM 1605 O O . TYR A 1 207 ? 7.028 -9.139 -10.924 1.00 98.56 207 TYR A O 1
ATOM 1613 N N . LEU A 1 208 ? 5.493 -7.528 -11.218 1.00 98.56 208 LEU A N 1
ATOM 1614 C CA . LEU A 1 208 ? 6.427 -6.414 -11.085 1.00 98.56 208 LEU A CA 1
ATOM 1615 C C . LEU A 1 208 ? 6.153 -5.620 -9.814 1.00 98.56 208 LEU A C 1
ATOM 1617 O O . LEU A 1 208 ? 4.999 -5.434 -9.421 1.00 98.56 208 LEU A O 1
ATOM 1621 N N . ILE A 1 209 ? 7.216 -5.073 -9.236 1.00 98.50 209 ILE A N 1
ATOM 1622 C CA . ILE A 1 209 ? 7.144 -4.050 -8.196 1.00 98.50 209 ILE A CA 1
ATOM 1623 C C . ILE A 1 209 ? 7.882 -2.815 -8.691 1.00 98.50 209 ILE A C 1
ATOM 1625 O O . ILE A 1 209 ? 9.062 -2.903 -9.012 1.00 98.50 209 ILE A O 1
ATOM 1629 N N . PHE A 1 210 ? 7.206 -1.671 -8.722 1.00 98.56 210 PHE A N 1
ATOM 1630 C CA . PHE A 1 210 ? 7.869 -0.371 -8.767 1.00 98.56 210 PHE A CA 1
ATOM 1631 C C . PHE A 1 210 ? 8.137 0.115 -7.344 1.00 98.56 210 PHE A C 1
ATOM 1633 O O . PHE A 1 210 ? 7.229 0.066 -6.513 1.00 98.56 210 PHE A O 1
ATOM 1640 N N . GLU A 1 211 ? 9.342 0.626 -7.106 1.00 98.44 211 GLU A N 1
ATOM 1641 C CA . GLU A 1 211 ? 9.729 1.326 -5.883 1.00 98.44 211 GLU A CA 1
ATOM 1642 C C . GLU A 1 211 ? 10.493 2.605 -6.228 1.00 98.44 211 GLU A C 1
ATOM 1644 O O . GLU A 1 211 ? 11.493 2.591 -6.947 1.00 98.44 211 GLU A O 1
ATOM 1649 N N . GLY A 1 212 ? 10.032 3.736 -5.705 1.00 97.94 212 GLY A N 1
ATOM 1650 C CA . GLY A 1 212 ? 10.703 5.009 -5.930 1.00 97.94 212 GLY A CA 1
ATOM 1651 C C . GLY A 1 212 ? 9.894 6.200 -5.457 1.00 97.94 212 GLY A C 1
ATOM 1652 O O . GLY A 1 212 ? 8.722 6.075 -5.105 1.00 97.94 212 GLY A O 1
ATOM 1653 N N . ARG A 1 213 ? 10.540 7.364 -5.449 1.00 97.62 213 ARG A N 1
ATOM 1654 C CA . ARG A 1 213 ? 9.847 8.645 -5.293 1.00 97.62 213 ARG A CA 1
ATOM 1655 C C . ARG A 1 213 ? 9.309 9.104 -6.639 1.00 97.62 213 ARG A C 1
ATOM 1657 O O . ARG A 1 213 ? 9.795 8.673 -7.688 1.00 97.62 213 ARG A O 1
ATOM 1664 N N . LEU A 1 214 ? 8.296 9.954 -6.597 1.00 95.56 214 LEU A N 1
ATOM 1665 C CA . LEU A 1 214 ? 7.638 10.511 -7.771 1.00 95.56 214 LEU A CA 1
ATOM 1666 C C . LEU A 1 214 ? 7.772 12.031 -7.730 1.00 95.56 214 LEU A C 1
ATOM 1668 O O . LEU A 1 214 ? 7.677 12.624 -6.660 1.00 95.56 214 LEU A O 1
ATOM 1672 N N . THR A 1 215 ? 7.978 12.654 -8.886 1.00 92.88 215 THR A N 1
ATOM 1673 C CA . THR A 1 215 ? 8.077 14.115 -8.983 1.00 92.88 215 THR A CA 1
ATOM 1674 C C . THR A 1 215 ? 6.703 14.768 -8.857 1.00 92.88 215 THR A C 1
ATOM 1676 O O . THR A 1 215 ? 5.698 14.122 -9.165 1.00 92.88 215 THR A O 1
ATOM 1679 N N . ASP A 1 216 ? 6.671 16.049 -8.471 1.00 87.31 216 ASP A N 1
ATOM 1680 C CA . ASP A 1 216 ? 5.520 16.963 -8.295 1.00 87.31 216 ASP A CA 1
ATOM 1681 C C . ASP A 1 216 ? 4.236 16.317 -7.730 1.00 87.31 216 ASP A C 1
ATOM 1683 O O . ASP A 1 216 ? 3.107 16.583 -8.145 1.00 87.31 216 ASP A O 1
ATOM 1687 N N . THR A 1 217 ? 4.413 15.430 -6.760 1.00 83.75 217 THR A N 1
ATOM 1688 C CA . THR A 1 217 ? 3.343 14.874 -5.932 1.00 83.75 217 THR A CA 1
ATOM 1689 C C . THR A 1 217 ? 2.836 15.849 -4.874 1.00 83.75 217 THR A C 1
ATOM 1691 O O . THR A 1 217 ? 1.693 15.725 -4.444 1.00 83.75 217 THR A O 1
ATOM 1694 N N . SER A 1 218 ? 3.635 16.850 -4.497 1.00 80.06 218 SER A N 1
ATOM 1695 C CA . SER A 1 218 ? 3.197 17.944 -3.621 1.00 80.06 218 SER A CA 1
ATOM 1696 C C . SER A 1 218 ? 2.243 18.942 -4.298 1.00 80.06 218 SER A C 1
ATOM 1698 O O . SER A 1 218 ? 1.635 19.766 -3.614 1.00 80.06 218 SER A O 1
ATOM 1700 N N . GLU A 1 219 ? 2.085 18.880 -5.626 1.00 78.38 219 GLU A N 1
ATOM 1701 C CA . GLU A 1 219 ? 1.152 19.733 -6.363 1.00 78.38 219 GLU A CA 1
ATOM 1702 C C . GLU A 1 219 ? -0.307 19.271 -6.204 1.00 78.38 219 GLU A C 1
ATOM 1704 O O . GLU A 1 219 ? -0.644 18.092 -6.372 1.00 78.38 219 GLU A O 1
ATOM 1709 N N . ASP A 1 220 ? -1.204 20.232 -5.969 1.00 76.69 220 ASP A N 1
ATOM 1710 C CA . ASP A 1 220 ? -2.632 19.970 -5.800 1.00 76.69 220 ASP A CA 1
ATOM 1711 C C . ASP A 1 220 ? -3.243 19.225 -7.005 1.00 76.69 220 ASP A C 1
ATOM 1713 O O . ASP A 1 220 ? -3.064 19.573 -8.179 1.00 76.69 220 ASP A O 1
ATOM 1717 N N . GLY A 1 221 ? -4.040 18.197 -6.703 1.00 81.69 221 GLY A N 1
ATOM 1718 C CA . GLY A 1 221 ? -4.840 17.468 -7.689 1.00 81.69 221 GLY A CA 1
ATOM 1719 C C . GLY A 1 221 ? -4.089 16.406 -8.498 1.00 81.69 221 GLY A C 1
ATOM 1720 O O . GLY A 1 221 ? -4.618 15.941 -9.511 1.00 81.69 221 GLY A O 1
ATOM 1721 N N . TYR A 1 222 ? -2.874 16.019 -8.099 1.00 86.12 222 TYR A N 1
ATOM 1722 C CA . TYR A 1 222 ? -2.176 14.849 -8.658 1.00 86.12 222 TYR A CA 1
ATOM 1723 C C . TYR A 1 222 ? -2.259 13.603 -7.786 1.00 86.12 222 TYR A C 1
ATOM 1725 O O . TYR A 1 222 ? -2.103 12.493 -8.294 1.00 86.12 222 TYR A O 1
ATOM 1733 N N . LEU A 1 223 ? -2.531 13.782 -6.500 1.00 90.44 223 LEU A N 1
ATOM 1734 C CA . LEU A 1 223 ? -2.698 12.707 -5.543 1.00 90.44 223 LEU A CA 1
ATOM 1735 C C . LEU A 1 223 ? -4.045 12.812 -4.857 1.00 90.44 223 LEU A C 1
ATOM 1737 O O . LEU A 1 223 ? -4.534 13.909 -4.599 1.00 90.44 223 LEU A O 1
ATOM 1741 N N . ASP A 1 224 ? -4.599 11.654 -4.529 1.00 92.19 224 ASP A N 1
ATOM 1742 C CA . ASP A 1 224 ? -5.792 11.553 -3.707 1.00 92.19 224 ASP A CA 1
ATOM 1743 C C . ASP A 1 224 ? -5.717 10.353 -2.766 1.00 92.19 224 ASP A C 1
ATOM 1745 O O . ASP A 1 224 ? -4.960 9.398 -2.980 1.00 92.19 224 ASP A O 1
ATOM 1749 N N . ILE A 1 225 ? -6.553 10.391 -1.738 1.00 95.25 225 ILE A N 1
ATOM 1750 C CA . ILE A 1 225 ? -6.929 9.214 -0.967 1.00 95.25 225 ILE A CA 1
ATOM 1751 C C . ILE A 1 225 ? -8.241 8.729 -1.578 1.00 95.25 225 ILE A C 1
ATOM 1753 O O . ILE A 1 225 ? -9.200 9.501 -1.597 1.00 95.25 225 ILE A O 1
ATOM 1757 N N . PRO A 1 226 ? -8.334 7.476 -2.052 1.00 95.00 226 PRO A N 1
ATOM 1758 C CA . PRO A 1 226 ? -9.513 7.007 -2.763 1.00 95.00 226 PRO A CA 1
ATOM 1759 C C . PRO A 1 226 ? -10.697 6.764 -1.810 1.00 95.00 226 PRO A C 1
ATOM 1761 O O . PRO A 1 226 ? -11.055 5.637 -1.486 1.00 95.00 226 PRO A O 1
ATOM 1764 N N . MET A 1 227 ? -11.299 7.850 -1.327 1.00 96.31 227 MET A N 1
ATOM 1765 C CA . MET A 1 227 ? -12.437 7.863 -0.415 1.00 96.31 227 MET A CA 1
ATOM 1766 C C . MET A 1 227 ? -13.747 8.033 -1.183 1.00 96.31 227 MET A C 1
ATOM 1768 O O . MET A 1 227 ? -13.863 8.861 -2.093 1.00 96.31 227 MET A O 1
ATOM 1772 N N . GLY A 1 228 ? -14.762 7.272 -0.787 1.00 97.00 228 GLY A N 1
ATOM 1773 C CA . GLY A 1 228 ? -16.118 7.406 -1.307 1.00 97.00 228 GLY A CA 1
ATOM 1774 C C . GLY A 1 228 ? -16.911 8.507 -0.605 1.00 97.00 228 GLY A C 1
ATOM 1775 O O . GLY A 1 228 ? -16.445 9.163 0.330 1.00 97.00 228 GLY A O 1
ATOM 1776 N N . SER A 1 229 ? -18.155 8.700 -1.042 1.00 96.81 229 SER A N 1
ATOM 1777 C CA . SER A 1 229 ? -18.997 9.824 -0.614 1.00 96.81 229 SER A CA 1
ATOM 1778 C C . SER A 1 229 ? -19.312 9.862 0.880 1.00 96.81 229 SER A C 1
ATOM 1780 O O . SER A 1 229 ? -19.412 10.952 1.437 1.00 96.81 229 SER A O 1
ATOM 1782 N N . ARG A 1 230 ? -19.437 8.712 1.558 1.00 96.31 230 ARG A N 1
ATOM 1783 C CA . ARG A 1 230 ? -19.681 8.682 3.016 1.00 96.31 230 ARG A CA 1
ATOM 1784 C C . ARG A 1 230 ? -18.459 9.146 3.814 1.00 96.31 230 ARG A C 1
ATOM 1786 O O . ARG A 1 230 ? -18.613 9.697 4.895 1.00 96.31 230 ARG A O 1
ATOM 1793 N N . PHE A 1 231 ? -17.263 9.010 3.245 1.00 95.81 231 PHE A N 1
ATOM 1794 C CA . PHE A 1 231 ? -16.010 9.526 3.802 1.00 95.81 231 PHE A CA 1
ATOM 1795 C C . PHE A 1 231 ? -15.703 10.971 3.362 1.00 95.81 231 PHE A C 1
ATOM 1797 O O . PHE A 1 231 ? -14.678 11.533 3.746 1.00 95.81 231 PHE A O 1
ATOM 1804 N N . GLY A 1 232 ? -16.597 11.600 2.588 1.00 93.12 232 GLY A N 1
ATOM 1805 C CA . GLY A 1 232 ? -16.427 12.957 2.059 1.00 93.12 232 GLY A CA 1
ATOM 1806 C C . GLY A 1 232 ? -15.610 13.037 0.766 1.00 93.12 232 GLY A C 1
ATOM 1807 O O . GLY A 1 232 ? -15.317 14.140 0.310 1.00 93.12 232 GLY A O 1
ATOM 1808 N N . GLY A 1 233 ? -15.254 11.897 0.170 1.00 94.75 233 GLY A N 1
ATOM 1809 C CA . GLY A 1 233 ? -14.594 11.836 -1.130 1.00 94.75 233 GLY A CA 1
ATOM 1810 C C . GLY A 1 233 ? -15.577 11.659 -2.290 1.00 94.75 233 GLY A C 1
ATOM 1811 O O . GLY A 1 233 ? -16.796 11.747 -2.138 1.00 94.75 233 GLY A O 1
ATOM 1812 N N . HIS A 1 234 ? -15.044 11.425 -3.485 1.00 94.06 234 HIS A N 1
ATOM 1813 C CA . HIS A 1 234 ? -15.822 11.331 -4.725 1.00 94.06 234 HIS A CA 1
ATOM 1814 C C . HIS A 1 234 ? -15.526 10.055 -5.530 1.00 94.06 234 HIS A C 1
ATOM 1816 O O . HIS A 1 234 ? -16.051 9.885 -6.635 1.00 94.06 234 HIS A O 1
ATOM 1822 N N . HIS A 1 235 ? -14.712 9.152 -4.977 1.00 95.00 235 HIS A N 1
ATOM 1823 C CA . HIS A 1 235 ? -14.329 7.911 -5.632 1.00 95.00 235 HIS A CA 1
ATOM 1824 C C . HIS A 1 235 ? -15.488 6.914 -5.693 1.00 95.00 235 HIS A C 1
ATOM 1826 O O . HIS A 1 235 ? -16.349 6.859 -4.813 1.00 95.00 235 HIS A O 1
ATOM 1832 N N . LYS A 1 236 ? -15.492 6.127 -6.770 1.00 94.06 236 LYS A N 1
ATOM 1833 C CA . LYS A 1 236 ? -16.416 5.006 -7.028 1.00 94.06 236 LYS A CA 1
ATOM 1834 C C . LYS A 1 236 ? -15.660 3.782 -7.549 1.00 94.06 236 LYS A C 1
ATOM 1836 O O . LYS A 1 236 ? -16.217 2.960 -8.272 1.00 94.06 236 LYS A O 1
ATOM 1841 N N . ASP A 1 237 ? -14.358 3.754 -7.286 1.00 91.19 237 ASP A N 1
ATOM 1842 C CA . ASP A 1 237 ? -13.470 2.679 -7.693 1.00 91.19 237 ASP A CA 1
ATOM 1843 C C . ASP A 1 237 ? -13.897 1.363 -7.017 1.00 91.19 237 ASP A C 1
ATOM 1845 O O . ASP A 1 237 ? -14.384 1.371 -5.888 1.00 91.19 237 ASP A O 1
ATOM 1849 N N . GLY A 1 238 ? -13.743 0.243 -7.725 1.00 87.81 238 GLY A N 1
ATOM 1850 C CA . GLY A 1 238 ? -13.923 -1.091 -7.150 1.00 87.81 238 GLY A CA 1
ATOM 1851 C C . GLY A 1 238 ? -12.636 -1.607 -6.506 1.00 87.81 238 GLY A C 1
ATOM 1852 O O . GLY A 1 238 ? -11.676 -0.858 -6.317 1.00 87.81 238 GLY A O 1
ATOM 1853 N N . LEU A 1 239 ? -12.596 -2.916 -6.235 1.00 87.31 239 LEU A N 1
ATOM 1854 C CA . LEU A 1 239 ? -11.387 -3.597 -5.767 1.00 87.31 239 LEU A CA 1
ATOM 1855 C C . LEU A 1 239 ? -10.157 -3.202 -6.609 1.00 87.31 239 LEU A C 1
ATOM 1857 O O . LEU A 1 239 ? -10.265 -3.110 -7.835 1.00 87.31 239 LEU A O 1
ATOM 1861 N N . PRO A 1 240 ? -8.995 -2.973 -5.977 1.00 88.56 240 PRO A N 1
ATOM 1862 C CA . PRO A 1 240 ? -8.653 -3.251 -4.572 1.00 88.56 240 PRO A CA 1
ATOM 1863 C C . PRO A 1 240 ? -9.182 -2.235 -3.537 1.00 88.56 240 PRO A C 1
ATOM 1865 O O . PRO A 1 240 ? -9.026 -2.451 -2.334 1.00 88.56 240 PRO A O 1
ATOM 1868 N N . CYS A 1 241 ? -9.837 -1.164 -3.985 1.00 91.50 241 CYS A N 1
ATOM 1869 C CA . CYS A 1 241 ? -10.294 -0.072 -3.137 1.00 91.50 241 CYS A CA 1
ATOM 1870 C C . CYS A 1 241 ? -11.554 -0.432 -2.329 1.00 91.50 241 CYS A C 1
ATOM 1872 O O . CYS A 1 241 ? -12.497 -1.037 -2.841 1.00 91.50 241 CYS A O 1
ATOM 1874 N N . THR A 1 242 ? -11.592 -0.013 -1.064 1.00 93.69 242 THR A N 1
ATOM 1875 C CA . THR A 1 242 ? -12.766 -0.117 -0.168 1.00 93.69 242 THR A CA 1
ATOM 1876 C C . THR A 1 242 ? -13.581 1.172 -0.072 1.00 93.69 242 THR A C 1
ATOM 1878 O O . THR A 1 242 ? -14.624 1.196 0.584 1.00 93.69 242 THR A O 1
ATOM 1881 N N . LEU A 1 243 ? -13.083 2.257 -0.673 1.00 96.69 243 LEU A N 1
ATOM 1882 C CA . LEU A 1 243 ? -13.592 3.620 -0.531 1.00 96.69 243 LEU A CA 1
ATOM 1883 C C . LEU A 1 243 ? -13.484 4.212 0.892 1.00 96.69 243 LEU A C 1
ATOM 1885 O O . LEU A 1 243 ? -14.045 5.280 1.146 1.00 96.69 243 LEU A O 1
ATOM 1889 N N . ASN A 1 244 ? -12.741 3.569 1.802 1.00 96.38 244 ASN A N 1
ATOM 1890 C CA . ASN A 1 244 ? -12.427 4.083 3.145 1.00 96.38 244 ASN A CA 1
ATOM 1891 C C . ASN A 1 244 ? -10.973 4.606 3.275 1.00 96.38 244 ASN A C 1
ATOM 1893 O O . ASN A 1 244 ? -10.562 5.047 4.349 1.00 96.38 244 ASN A O 1
ATOM 1897 N N . GLY A 1 245 ? -10.191 4.556 2.188 1.00 96.06 245 GLY A N 1
ATOM 1898 C CA . GLY A 1 245 ? -8.780 4.960 2.157 1.00 96.06 245 GLY A CA 1
ATOM 1899 C C . GLY A 1 245 ? -7.765 3.859 2.497 1.00 96.06 245 GLY A C 1
ATOM 1900 O O . GLY A 1 245 ? -6.577 4.173 2.612 1.00 96.06 245 GLY A O 1
ATOM 1901 N N . PHE A 1 246 ? -8.203 2.605 2.637 1.00 97.38 246 PHE A N 1
ATOM 1902 C CA . PHE A 1 246 ? -7.366 1.412 2.802 1.00 97.38 246 PHE A CA 1
ATOM 1903 C C . PHE A 1 246 ? -7.662 0.352 1.730 1.00 97.38 246 PHE A C 1
ATOM 1905 O O . PHE A 1 246 ? -8.765 0.275 1.183 1.00 97.38 246 PHE A O 1
ATOM 1912 N N . VAL A 1 247 ? -6.670 -0.496 1.461 1.00 96.56 247 VAL A N 1
ATOM 1913 C CA . VAL A 1 247 ? -6.796 -1.648 0.557 1.00 96.56 247 VAL A CA 1
ATOM 1914 C C . VAL A 1 247 ? -7.670 -2.735 1.189 1.00 96.56 247 VAL A C 1
ATOM 1916 O O . VAL A 1 247 ? -7.570 -3.017 2.384 1.00 96.56 247 VAL A O 1
ATOM 1919 N N . ALA A 1 248 ? -8.494 -3.398 0.376 1.00 95.69 248 ALA A N 1
ATOM 1920 C CA . ALA A 1 248 ? -9.395 -4.473 0.792 1.00 95.69 248 ALA A CA 1
ATOM 1921 C C . ALA A 1 248 ? -8.681 -5.814 1.071 1.00 95.69 248 ALA A C 1
ATOM 1923 O O . ALA A 1 248 ? -9.134 -6.857 0.594 1.00 95.69 248 ALA A O 1
ATOM 1924 N N . CYS A 1 249 ? -7.556 -5.808 1.790 1.00 96.31 249 CYS A N 1
ATOM 1925 C CA . CYS A 1 249 ? -6.693 -6.975 1.997 1.00 96.31 249 CYS A CA 1
ATOM 1926 C C . CYS A 1 249 ? -7.493 -8.248 2.345 1.00 96.31 249 CYS A C 1
ATOM 1928 O O . CYS A 1 249 ? -8.369 -8.241 3.214 1.00 96.31 249 CYS A O 1
ATOM 1930 N N . ARG A 1 250 ? -7.175 -9.364 1.678 1.00 95.75 250 ARG A N 1
ATOM 1931 C CA . ARG A 1 250 ? -7.674 -10.711 2.025 1.00 95.75 250 ARG A CA 1
ATOM 1932 C C . ARG A 1 250 ? -6.886 -11.340 3.170 1.00 95.75 250 ARG A C 1
ATOM 1934 O O . ARG A 1 250 ? -7.361 -12.278 3.804 1.00 95.75 250 ARG A O 1
ATOM 1941 N N . SER A 1 251 ? -5.696 -10.817 3.431 1.00 94.69 251 SER A N 1
ATOM 1942 C CA . SER A 1 251 ? -4.857 -11.139 4.579 1.00 94.69 251 SER A CA 1
ATOM 1943 C C . SER A 1 251 ? -5.153 -10.233 5.779 1.00 94.69 251 SER A C 1
ATOM 1945 O O . SER A 1 251 ? -6.175 -9.551 5.840 1.00 94.69 251 SER A O 1
ATOM 1947 N N . ASP A 1 252 ? -4.281 -10.254 6.781 1.00 93.19 252 ASP A N 1
ATOM 1948 C CA . ASP A 1 252 ? -4.300 -9.370 7.944 1.00 93.19 252 ASP A CA 1
ATOM 1949 C C . ASP A 1 252 ? -3.446 -8.101 7.763 1.00 93.19 252 ASP A C 1
ATOM 1951 O O . ASP A 1 252 ? -3.221 -7.387 8.738 1.00 93.19 252 ASP A O 1
ATOM 1955 N N . GLU A 1 253 ? -2.983 -7.818 6.540 1.00 95.94 253 GLU A N 1
ATOM 1956 C CA . GLU A 1 253 ? -2.227 -6.605 6.216 1.00 95.94 253 GLU A CA 1
ATOM 1957 C C . GLU A 1 253 ? -3.062 -5.332 6.368 1.00 95.94 253 GLU A C 1
ATOM 1959 O O . GLU A 1 253 ? -4.268 -5.305 6.108 1.00 95.94 253 GLU A O 1
ATOM 1964 N N . ILE A 1 254 ? -2.386 -4.246 6.736 1.00 96.38 254 ILE A N 1
ATOM 1965 C CA . ILE A 1 254 ? -2.986 -2.925 6.894 1.00 96.38 254 ILE A CA 1
ATOM 1966 C C . ILE A 1 254 ? -2.274 -1.961 5.955 1.00 96.38 254 ILE A C 1
ATOM 1968 O O . ILE A 1 254 ? -1.193 -1.465 6.265 1.00 96.38 254 ILE A O 1
ATOM 1972 N N . LEU A 1 255 ? -2.892 -1.689 4.807 1.00 96.62 255 LEU A N 1
ATOM 1973 C CA . LEU A 1 255 ? -2.269 -0.903 3.748 1.00 96.62 255 LEU A CA 1
ATOM 1974 C C . LEU A 1 255 ? -3.106 0.349 3.459 1.00 96.62 255 LEU A C 1
ATOM 1976 O O . LEU A 1 255 ? -4.183 0.238 2.864 1.00 96.62 255 LEU A O 1
ATOM 1980 N N . PRO A 1 256 ? -2.650 1.544 3.877 1.00 96.69 256 PRO A N 1
ATOM 1981 C CA . PRO A 1 256 ? -3.243 2.790 3.431 1.00 96.69 256 PRO A CA 1
ATOM 1982 C C . PRO A 1 256 ? -3.069 2.937 1.926 1.00 96.69 256 PRO A C 1
ATOM 1984 O O . PRO A 1 256 ? -1.985 2.716 1.381 1.00 96.69 256 PRO A O 1
ATOM 1987 N N . GLU A 1 257 ? -4.145 3.331 1.263 1.00 95.00 257 GLU A N 1
ATOM 1988 C CA . GLU A 1 257 ? -4.176 3.463 -0.182 1.00 95.00 257 GLU A CA 1
ATOM 1989 C C . GLU A 1 257 ? -4.070 4.933 -0.592 1.00 95.00 257 GLU A C 1
ATOM 1991 O O . GLU A 1 257 ? -4.613 5.836 0.062 1.00 95.00 257 GLU A O 1
ATOM 1996 N N . TYR A 1 258 ? -3.368 5.153 -1.699 1.00 95.75 258 TYR A N 1
ATOM 1997 C CA . TYR A 1 258 ? -3.233 6.432 -2.376 1.00 95.75 258 TYR A CA 1
ATOM 1998 C C . TYR A 1 258 ? -3.464 6.219 -3.863 1.00 95.75 258 TYR A C 1
ATOM 2000 O O . TYR A 1 258 ? -3.123 5.170 -4.415 1.00 95.75 258 TYR A O 1
ATOM 2008 N N . LYS A 1 259 ? -4.016 7.223 -4.537 1.00 94.31 259 LYS A N 1
ATOM 2009 C CA . LYS A 1 259 ? -4.241 7.188 -5.977 1.00 94.31 259 LYS A CA 1
ATOM 2010 C C . LYS A 1 259 ? -3.500 8.334 -6.639 1.00 94.31 259 LYS A C 1
ATOM 2012 O O . LYS A 1 259 ? -3.747 9.500 -6.350 1.00 94.31 259 LYS A O 1
ATOM 2017 N N . ILE A 1 260 ? -2.625 7.983 -7.569 1.00 93.62 260 ILE A N 1
ATOM 2018 C CA . ILE A 1 260 ? -2.056 8.930 -8.516 1.00 93.62 260 ILE A CA 1
ATOM 2019 C C . ILE A 1 260 ? -3.118 9.205 -9.578 1.00 93.62 260 ILE A C 1
ATOM 2021 O O . ILE A 1 260 ? -3.552 8.293 -10.292 1.00 93.62 260 ILE A O 1
ATOM 2025 N N . LEU A 1 261 ? -3.551 10.459 -9.644 1.00 86.75 261 LEU A N 1
ATOM 2026 C CA . LEU A 1 261 ? -4.537 10.959 -10.593 1.00 86.75 261 LEU A CA 1
ATOM 2027 C C . LEU A 1 261 ? -3.882 11.306 -11.945 1.00 86.75 261 LEU A C 1
ATOM 2029 O O . LEU A 1 261 ? -2.659 11.387 -12.063 1.00 86.75 261 LEU A O 1
ATOM 2033 N N . LYS A 1 262 ? -4.718 11.581 -12.957 1.00 79.25 262 LYS A N 1
ATOM 2034 C CA . LYS A 1 262 ? -4.306 11.980 -14.322 1.00 79.25 262 LYS A CA 1
ATOM 2035 C C . LYS A 1 262 ? -3.458 10.896 -15.023 1.00 79.25 262 LYS A C 1
ATOM 2037 O O . LYS A 1 262 ? -3.668 9.709 -14.781 1.00 79.25 262 LYS A O 1
ATOM 2042 N N . ASP A 1 263 ? -2.539 11.300 -15.905 1.00 79.00 263 ASP A N 1
ATOM 2043 C CA . ASP A 1 263 ? -1.732 10.429 -16.780 1.00 79.00 263 ASP A CA 1
ATOM 2044 C C . ASP A 1 263 ? -0.561 9.715 -16.063 1.00 79.00 263 ASP A C 1
ATOM 2046 O O . ASP A 1 263 ? 0.221 9.006 -16.691 1.00 79.00 263 ASP A O 1
ATOM 2050 N N . GLY A 1 264 ? -0.457 9.850 -14.735 1.00 90.38 264 GLY A N 1
ATOM 2051 C CA . GLY A 1 264 ? 0.654 9.337 -13.933 1.00 90.38 264 GLY A CA 1
ATOM 2052 C C . GLY A 1 264 ? 1.712 10.399 -13.622 1.00 90.38 264 GLY A C 1
ATOM 2053 O O . GLY A 1 264 ? 1.610 11.556 -14.028 1.00 90.38 264 GLY A O 1
ATOM 2054 N N . ARG A 1 265 ? 2.728 10.004 -12.852 1.00 94.19 265 ARG A N 1
ATOM 2055 C CA . ARG A 1 265 ? 3.854 10.849 -12.433 1.00 94.19 265 ARG A CA 1
ATOM 2056 C C . ARG A 1 265 ? 5.171 10.243 -12.884 1.00 94.19 265 ARG A C 1
ATOM 2058 O O . ARG A 1 265 ? 5.316 9.017 -12.921 1.00 94.19 265 ARG A O 1
ATOM 2065 N N . TYR A 1 266 ? 6.130 11.102 -13.214 1.00 95.38 266 TYR A N 1
ATOM 2066 C CA . TYR A 1 266 ? 7.488 10.644 -13.466 1.00 95.38 266 TYR A CA 1
ATOM 2067 C C . TYR A 1 266 ? 8.130 10.186 -12.154 1.00 95.38 266 TYR A C 1
ATOM 2069 O O . TYR A 1 266 ? 7.974 10.859 -11.132 1.00 95.38 266 TYR A O 1
ATOM 2077 N N . PRO A 1 267 ? 8.840 9.053 -12.159 1.00 97.12 267 PRO A N 1
ATOM 2078 C CA . PRO A 1 267 ? 9.729 8.705 -11.067 1.00 97.12 267 PRO A CA 1
ATOM 2079 C C . PRO A 1 267 ? 10.898 9.680 -10.948 1.00 97.12 267 PRO A C 1
ATOM 2081 O O . PRO A 1 267 ? 11.317 10.295 -11.926 1.00 97.12 267 PRO A O 1
ATOM 2084 N N . GLU A 1 268 ? 11.473 9.774 -9.755 1.00 97.31 268 GLU A N 1
ATOM 2085 C CA . GLU A 1 268 ? 12.800 10.361 -9.595 1.00 97.31 268 GLU A CA 1
ATOM 2086 C C . GLU A 1 268 ? 13.889 9.433 -10.149 1.00 97.31 268 GLU A C 1
ATOM 2088 O O . GLU A 1 268 ? 13.713 8.212 -10.262 1.00 97.31 268 GLU A O 1
ATOM 2093 N N . HIS A 1 269 ? 15.050 10.012 -10.467 1.00 97.25 269 HIS A N 1
ATOM 2094 C CA . HIS A 1 269 ? 16.212 9.236 -10.878 1.00 97.25 269 HIS A CA 1
ATOM 2095 C C . HIS A 1 269 ? 16.520 8.132 -9.858 1.00 97.25 269 HIS A C 1
ATOM 2097 O O . HIS A 1 269 ? 16.531 8.370 -8.649 1.00 97.25 269 HIS A O 1
ATOM 2103 N N . ARG A 1 270 ? 16.836 6.934 -10.362 1.00 96.75 270 ARG A N 1
ATOM 2104 C CA . ARG A 1 270 ? 17.128 5.718 -9.584 1.00 96.75 270 ARG A CA 1
ATOM 2105 C C . ARG A 1 270 ? 15.924 4.998 -8.974 1.00 96.75 270 ARG A C 1
ATOM 2107 O O . ARG A 1 270 ? 16.140 4.001 -8.294 1.00 96.75 270 ARG A O 1
ATOM 2114 N N . ALA A 1 271 ? 14.689 5.428 -9.230 1.00 98.25 271 ALA A N 1
ATOM 2115 C CA . ALA A 1 271 ? 13.526 4.582 -8.961 1.00 98.25 271 ALA A CA 1
ATOM 2116 C C . ALA A 1 271 ? 13.625 3.268 -9.755 1.00 98.25 271 ALA A C 1
ATOM 2118 O O . ALA A 1 271 ? 14.092 3.282 -10.898 1.00 98.25 271 ALA A O 1
ATOM 2119 N N . THR A 1 272 ? 13.196 2.144 -9.185 1.00 98.38 272 THR A N 1
ATOM 2120 C CA . THR A 1 272 ? 13.408 0.818 -9.779 1.00 98.38 272 THR A CA 1
ATOM 2121 C C . THR A 1 272 ? 12.103 0.112 -10.119 1.00 98.38 272 THR A C 1
ATOM 2123 O O . THR A 1 272 ? 11.055 0.343 -9.513 1.00 98.38 272 THR A O 1
ATOM 2126 N N . ILE A 1 273 ? 12.163 -0.763 -11.125 1.00 98.62 273 ILE A N 1
ATOM 2127 C CA . ILE A 1 273 ? 11.175 -1.824 -11.326 1.00 98.62 273 ILE A CA 1
ATOM 2128 C C . ILE A 1 273 ? 11.891 -3.154 -11.131 1.00 98.62 273 ILE A C 1
ATOM 2130 O O . ILE A 1 273 ? 12.890 -3.450 -11.791 1.00 98.62 273 ILE A O 1
ATOM 2134 N N . SER A 1 274 ? 11.349 -3.955 -10.224 1.00 98.38 274 SER A N 1
ATOM 2135 C CA . SER A 1 274 ? 11.776 -5.319 -9.954 1.00 98.38 274 SER A CA 1
ATOM 2136 C C . SER A 1 274 ? 10.817 -6.324 -10.572 1.00 98.38 274 SER A C 1
ATOM 2138 O O . SER A 1 274 ? 9.608 -6.101 -10.583 1.00 98.38 274 SER A O 1
ATOM 2140 N N . ILE A 1 275 ? 11.351 -7.460 -11.008 1.00 98.25 275 ILE A N 1
ATOM 2141 C CA . ILE A 1 275 ? 10.574 -8.683 -11.210 1.00 98.25 275 ILE A CA 1
ATOM 2142 C C . ILE A 1 275 ? 10.587 -9.441 -9.888 1.00 98.25 275 ILE A C 1
ATOM 2144 O O . ILE A 1 275 ? 11.656 -9.658 -9.317 1.00 98.25 275 ILE A O 1
ATOM 2148 N N . VAL A 1 276 ? 9.418 -9.865 -9.426 1.00 98.19 276 VAL A N 1
ATOM 2149 C CA . VAL A 1 276 ? 9.308 -10.920 -8.420 1.00 98.19 276 VAL A CA 1
ATOM 2150 C C . VAL A 1 276 ? 8.883 -12.176 -9.151 1.00 98.19 276 VAL A C 1
ATOM 2152 O O . VAL A 1 276 ? 7.889 -12.144 -9.872 1.00 98.19 276 VAL A O 1
ATOM 2155 N N . GLU A 1 277 ? 9.659 -13.244 -9.016 1.00 96.94 277 GLU A N 1
ATOM 2156 C CA . GLU A 1 277 ? 9.380 -14.542 -9.626 1.00 96.94 277 GLU A CA 1
ATOM 2157 C C . GLU A 1 277 ? 9.715 -15.646 -8.627 1.00 96.94 277 GLU A C 1
ATOM 2159 O O . GLU A 1 277 ? 10.802 -15.628 -8.049 1.00 96.94 277 GLU A O 1
ATOM 2164 N N . ASP A 1 278 ? 8.772 -16.554 -8.374 1.00 94.81 278 ASP A N 1
ATOM 2165 C CA . ASP A 1 278 ? 8.891 -17.607 -7.353 1.00 94.81 278 ASP A CA 1
ATOM 2166 C C . ASP A 1 278 ? 9.261 -17.049 -5.956 1.00 94.81 278 ASP A C 1
ATOM 2168 O O . ASP A 1 278 ? 10.070 -17.614 -5.216 1.00 94.81 278 ASP A O 1
ATOM 2172 N N . GLY A 1 279 ? 8.716 -15.874 -5.613 1.00 93.06 279 GLY A N 1
ATOM 2173 C CA . GLY A 1 279 ? 9.033 -15.136 -4.381 1.00 93.06 279 GLY A CA 1
ATOM 2174 C C . GLY A 1 279 ? 10.421 -14.478 -4.351 1.00 93.06 279 GLY A C 1
ATOM 2175 O O . GLY A 1 279 ? 10.812 -13.904 -3.336 1.00 93.06 279 GLY A O 1
ATOM 2176 N N . ILE A 1 280 ? 11.185 -14.520 -5.443 1.00 95.62 280 ILE A N 1
ATOM 2177 C CA . ILE A 1 280 ? 12.514 -13.908 -5.535 1.00 95.62 280 ILE A CA 1
ATOM 2178 C C . ILE A 1 280 ? 12.406 -12.568 -6.261 1.00 95.62 280 ILE A C 1
ATOM 2180 O O . ILE A 1 280 ? 12.115 -12.515 -7.455 1.00 95.62 280 ILE A O 1
ATOM 2184 N N . LYS A 1 281 ? 12.692 -11.478 -5.544 1.00 97.06 281 LYS A N 1
ATOM 2185 C CA . LYS A 1 281 ? 12.753 -10.118 -6.094 1.00 97.06 281 LYS A CA 1
ATOM 2186 C C . LYS A 1 281 ? 14.117 -9.841 -6.739 1.00 97.06 281 LYS A C 1
ATOM 2188 O O . LYS A 1 281 ? 15.153 -10.053 -6.112 1.00 97.06 281 LYS A O 1
ATOM 2193 N N . ARG A 1 282 ? 14.118 -9.329 -7.973 1.00 96.94 282 ARG A N 1
ATOM 2194 C CA . ARG A 1 282 ? 15.304 -8.877 -8.724 1.00 96.94 282 ARG A CA 1
ATOM 2195 C C . ARG A 1 282 ? 15.016 -7.531 -9.381 1.00 96.94 282 ARG A C 1
ATOM 2197 O O . ARG A 1 282 ? 14.061 -7.433 -10.151 1.00 96.94 282 ARG A O 1
ATOM 2204 N N . GLU A 1 283 ? 15.825 -6.516 -9.102 1.00 97.19 283 GLU A N 1
ATOM 2205 C CA . GLU A 1 283 ? 15.742 -5.230 -9.804 1.00 97.19 283 GLU A CA 1
ATOM 2206 C C . GLU A 1 283 ? 16.197 -5.411 -11.255 1.00 97.19 283 GLU A C 1
ATOM 2208 O O . GLU A 1 283 ? 17.242 -6.007 -11.504 1.00 97.19 283 GLU A O 1
ATOM 2213 N N . VAL A 1 284 ? 15.399 -4.948 -12.219 1.00 98.06 284 VAL A N 1
ATOM 2214 C CA . VAL A 1 284 ? 15.690 -5.144 -13.653 1.00 98.06 284 VAL A CA 1
ATOM 2215 C C . VAL A 1 284 ? 15.716 -3.848 -14.448 1.00 98.06 284 VAL A C 1
ATOM 2217 O O . VAL A 1 284 ? 16.350 -3.786 -15.501 1.00 98.06 284 VAL A O 1
ATOM 2220 N N . LEU A 1 285 ? 15.043 -2.807 -13.960 1.00 98.38 285 LEU A N 1
ATOM 2221 C CA . LEU A 1 285 ? 14.990 -1.500 -14.598 1.00 98.38 285 LEU A CA 1
ATOM 2222 C C . LEU A 1 285 ? 15.224 -0.394 -13.574 1.00 98.38 285 LEU A C 1
ATOM 2224 O O . LEU A 1 285 ? 14.729 -0.470 -12.452 1.00 98.38 285 LEU A O 1
ATOM 2228 N N . MET A 1 286 ? 15.886 0.673 -14.012 1.00 98.31 286 MET A N 1
ATOM 2229 C CA . MET A 1 286 ? 16.102 1.900 -13.252 1.00 98.31 286 MET A CA 1
ATOM 2230 C C . MET A 1 286 ? 15.610 3.099 -14.065 1.00 98.31 286 MET A C 1
ATOM 2232 O O . MET A 1 286 ? 15.875 3.181 -15.262 1.00 98.31 286 MET A O 1
ATOM 2236 N N . PHE A 1 287 ? 14.913 4.044 -13.439 1.00 98.44 287 PHE A N 1
ATOM 2237 C CA . PHE A 1 287 ? 14.515 5.286 -14.089 1.00 98.44 287 PHE A CA 1
ATOM 2238 C C . PHE A 1 287 ? 15.715 6.228 -14.258 1.00 98.44 287 PHE A C 1
ATOM 2240 O O . PHE A 1 287 ? 16.396 6.594 -13.291 1.00 98.44 287 PHE A O 1
ATOM 2247 N N . ASP A 1 288 ? 15.967 6.635 -15.498 1.00 97.94 288 ASP A N 1
ATOM 2248 C CA . ASP A 1 288 ? 16.984 7.612 -15.862 1.00 97.94 288 ASP A CA 1
ATOM 2249 C C . ASP A 1 288 ? 16.323 8.954 -16.204 1.00 97.94 288 ASP A C 1
ATOM 2251 O O . ASP A 1 288 ? 15.514 9.045 -17.126 1.00 97.94 288 ASP A O 1
ATOM 2255 N N . GLU A 1 289 ? 16.664 10.000 -15.447 1.00 96.00 289 GLU A N 1
ATOM 2256 C CA . GLU A 1 289 ? 16.073 11.336 -15.605 1.00 96.00 289 GLU A CA 1
ATOM 2257 C C . GLU A 1 289 ? 16.539 12.062 -16.875 1.00 96.00 289 GLU A C 1
ATOM 2259 O O . GLU A 1 289 ? 15.858 12.961 -17.355 1.00 96.00 289 GLU A O 1
ATOM 2264 N N . LYS A 1 290 ? 17.693 11.689 -17.443 1.00 95.94 290 LYS A N 1
ATOM 2265 C CA . LYS A 1 290 ? 18.212 12.316 -18.668 1.00 95.94 290 LYS A CA 1
ATOM 2266 C C . LYS A 1 290 ? 17.524 11.735 -19.892 1.00 95.94 290 LYS A C 1
ATOM 2268 O O . LYS A 1 290 ? 17.201 12.461 -20.826 1.00 95.94 290 LYS A O 1
ATOM 2273 N N . GLU A 1 291 ? 17.289 10.429 -19.863 1.00 95.88 291 GLU A N 1
ATOM 2274 C CA . GLU A 1 291 ? 16.579 9.685 -20.898 1.00 95.88 291 GLU A CA 1
ATOM 2275 C C . GLU A 1 291 ? 15.050 9.750 -20.725 1.00 95.88 291 GLU A C 1
ATOM 2277 O O . GLU A 1 291 ? 14.317 9.361 -21.635 1.00 95.88 291 GLU A O 1
ATOM 2282 N N . MET A 1 292 ? 14.570 10.227 -19.567 1.00 96.56 292 MET A N 1
ATOM 2283 C CA . MET A 1 292 ? 13.155 10.311 -19.178 1.00 96.56 292 MET A CA 1
ATOM 2284 C C . MET A 1 292 ? 12.406 8.976 -19.321 1.00 96.56 292 MET A C 1
ATOM 2286 O O . MET A 1 292 ? 11.242 8.929 -19.731 1.00 96.56 292 MET A O 1
ATOM 2290 N N . ARG A 1 293 ? 13.082 7.865 -19.006 1.00 97.62 293 ARG A N 1
ATOM 2291 C CA . ARG A 1 293 ? 12.538 6.505 -19.133 1.00 97.62 293 ARG A CA 1
ATOM 2292 C C . ARG A 1 293 ? 13.260 5.509 -18.237 1.00 97.62 293 ARG A C 1
ATOM 2294 O O . ARG A 1 293 ? 14.343 5.769 -17.722 1.00 97.62 293 ARG A O 1
ATOM 2301 N N . PHE A 1 294 ? 12.675 4.323 -18.121 1.00 98.12 294 PHE A N 1
ATOM 2302 C CA . PHE A 1 294 ? 13.334 3.179 -17.510 1.00 98.12 294 PHE A CA 1
ATOM 2303 C C . PHE A 1 294 ? 14.375 2.574 -18.458 1.00 98.12 294 PHE A C 1
ATOM 2305 O O . PHE A 1 294 ? 14.091 2.326 -19.631 1.00 98.12 294 PHE A O 1
ATOM 2312 N N . ILE A 1 295 ? 15.573 2.322 -17.937 1.00 97.31 295 ILE A N 1
ATOM 2313 C CA . ILE A 1 295 ? 16.672 1.650 -18.632 1.00 97.31 295 ILE A CA 1
ATOM 2314 C C . ILE A 1 295 ? 17.015 0.330 -17.925 1.00 97.31 295 ILE A C 1
ATOM 2316 O O . ILE A 1 295 ? 16.879 0.255 -16.700 1.00 97.31 295 ILE A O 1
ATOM 2320 N N . PRO A 1 296 ? 17.446 -0.714 -18.658 1.00 96.62 296 PRO A N 1
ATOM 2321 C CA . PRO A 1 296 ? 17.930 -1.950 -18.052 1.00 96.62 296 PRO A CA 1
ATOM 2322 C C . PRO A 1 296 ? 19.050 -1.698 -17.049 1.00 96.62 296 PRO A C 1
ATOM 2324 O O . PRO A 1 296 ? 19.977 -0.932 -17.324 1.00 96.62 296 PRO A O 1
ATOM 2327 N N . MET A 1 297 ? 18.966 -2.354 -15.894 1.00 92.75 297 MET A N 1
ATOM 2328 C CA . MET A 1 297 ? 20.087 -2.418 -14.964 1.00 92.75 297 MET A CA 1
ATOM 2329 C C . MET A 1 297 ? 21.098 -3.420 -15.522 1.00 92.75 297 MET A C 1
ATOM 2331 O O . MET A 1 297 ? 20.741 -4.553 -15.835 1.00 92.75 297 MET A O 1
ATOM 2335 N N . ASN A 1 298 ? 22.338 -2.976 -15.722 1.00 75.12 298 ASN A N 1
ATOM 2336 C CA . ASN A 1 298 ? 23.426 -3.873 -16.094 1.00 75.12 298 ASN A CA 1
ATOM 2337 C C . ASN A 1 298 ? 23.969 -4.520 -14.816 1.00 75.12 298 ASN A C 1
ATOM 2339 O O . ASN A 1 298 ? 24.283 -3.791 -13.872 1.00 75.12 298 ASN A O 1
ATOM 2343 N N . ASP A 1 299 ? 24.074 -5.850 -14.823 1.00 53.47 299 ASP A N 1
ATOM 2344 C CA . ASP A 1 299 ? 24.804 -6.630 -13.813 1.00 53.47 299 ASP A CA 1
ATOM 2345 C C . ASP A 1 299 ? 26.302 -6.270 -13.776 1.00 53.47 299 ASP A C 1
ATOM 2347 O O . ASP A 1 299 ? 26.893 -6.017 -14.859 1.00 53.47 299 ASP A O 1
#

Sequence (299 aa):
MGNAKEGFERWHQAVEAGDLNRAVEEGKPAADIAAAALGGAGLAKGGISLSRKMAEEAAERARAETYRSNLQDIGEWGRDKNLAPESFVYQKLPDSLTRENLQFEEFKNLTRTHMDDMTEEQVGQMKRIRDDVPMIDDNTVVTKVMPYEYLDGFMSGRNTQIGGFVARQADTGHLGSQNLKQTIDNFALDYEGSKFTEAAANGQDRYLIFEGRLTDTSEDGYLDIPMGSRFGGHHKDGLPCTLNGFVACRSDEILPEYKILKDGRYPEHRATISIVEDGIKREVLMFDEKEMRFIPMND